Protein AF-A0A356BB14-F1 (afdb_monomer_lite)

Radius of gyration: 21.03 Å; chains: 1; bounding box: 66×38×67 Å

Secondary structure (DSSP, 8-state):
--------HHHHHHHHHHHHHSTTHHHHHHHHHHHHHHHSS---HHHHHHHHHHHHHHHHHHHHHHHHHHHHHHHHHHHHHHHHTTGGGS-HHHHHHHHHHHHHHHHHHHHHHHHHHHHHH-HHHHHHHHHHHHHHHHHHHHHHHHHHHTT-SEEEEPPPTT-S-S-EEEEET-S-HHHHHHHHHHHHHHHHHHHTTT-HHHHHHHHHHHHHHHHHHT-HHHHHHHHHHHHHHHHHTS-HHHHHTT-

Sequence (247 aa):
MTVQAISSGLQRGSDKALRWLIPPFLLIDCANGALLQLSGSSFALSAVYKLTLLLLMVLSLLHDQAKKTALFAMSLLLLLAGPALNWPELAPRWAIADMQLALKLISPLLAFYYLHSLFQRAPAEARQLCLLTLWLSATVLLANTVAGLAGFGFNAYQPLEGVAQSFLGIKGYFYSTNELSAVLLVLTCALLALSWPAHKMRYLLLSCCSLLIALLLLTKTGLFGVLLLVVLIPLLMQNGSFWYQYR

Structure (mmCIF, N/CA/C/O backbone):
data_AF-A0A356BB14-F1
#
_entry.id   AF-A0A356BB14-F1
#
loop_
_atom_site.group_PDB
_atom_site.id
_atom_site.type_symbol
_atom_site.label_atom_id
_atom_site.label_alt_id
_atom_site.label_comp_id
_atom_site.label_asym_id
_atom_site.label_entity_id
_atom_site.label_seq_id
_atom_site.pdbx_PDB_ins_code
_atom_site.Cartn_x
_atom_site.Cartn_y
_atom_site.Cartn_z
_atom_site.occupancy
_atom_site.B_iso_or_equiv
_atom_site.auth_seq_id
_atom_site.auth_comp_id
_atom_site.auth_asym_id
_atom_site.auth_atom_id
_atom_site.pdbx_PDB_model_num
ATOM 1 N N . MET A 1 1 ? -9.682 -3.517 34.368 1.00 33.50 1 MET A N 1
ATOM 2 C CA . MET A 1 1 ? -8.996 -2.291 34.826 1.00 33.50 1 MET A CA 1
ATOM 3 C C . MET A 1 1 ? -7.824 -2.024 33.898 1.00 33.50 1 MET A C 1
ATOM 5 O O . MET A 1 1 ? -6.778 -2.641 34.037 1.00 33.50 1 MET A O 1
ATOM 9 N N . THR A 1 2 ? -8.026 -1.197 32.876 1.00 35.97 2 THR A N 1
ATOM 10 C CA . THR A 1 2 ? -6.960 -0.769 31.965 1.00 35.97 2 THR A CA 1
ATOM 11 C C . THR A 1 2 ? -6.174 0.340 32.642 1.00 35.97 2 THR A C 1
ATOM 13 O O . THR A 1 2 ? -6.660 1.462 32.755 1.00 35.97 2 THR A O 1
ATOM 16 N N . VAL A 1 3 ? -4.973 0.013 33.116 1.00 39.06 3 VAL A N 1
ATOM 17 C CA . VAL A 1 3 ? -3.958 1.012 33.451 1.00 39.06 3 VAL A CA 1
ATOM 18 C C . VAL A 1 3 ? -3.751 1.845 32.185 1.00 39.06 3 VAL A C 1
ATOM 20 O O . VAL A 1 3 ? -3.249 1.330 31.187 1.00 39.06 3 VAL A O 1
ATOM 23 N N . GLN A 1 4 ? -4.209 3.099 32.183 1.00 43.66 4 GLN A N 1
ATOM 24 C CA . GLN A 1 4 ? -3.813 4.066 31.163 1.00 43.66 4 GLN A CA 1
ATOM 25 C C . GLN A 1 4 ? -2.315 4.298 31.357 1.00 43.66 4 GLN A C 1
ATOM 27 O O . GLN A 1 4 ? -1.903 5.110 32.182 1.00 43.66 4 GLN A O 1
ATOM 32 N N . ALA A 1 5 ? -1.498 3.521 30.646 1.00 55.03 5 ALA A N 1
ATOM 33 C CA . ALA A 1 5 ? -0.077 3.787 30.548 1.00 55.03 5 ALA A CA 1
ATOM 34 C C . ALA A 1 5 ? 0.074 5.213 30.009 1.00 55.03 5 ALA A C 1
ATOM 36 O O . ALA A 1 5 ? -0.486 5.562 28.965 1.00 55.03 5 ALA A O 1
ATOM 37 N N . ILE A 1 6 ? 0.762 6.062 30.769 1.00 57.34 6 ILE A N 1
ATOM 38 C CA . ILE A 1 6 ? 1.083 7.421 30.349 1.00 57.34 6 ILE A CA 1
ATOM 39 C C . ILE A 1 6 ? 1.992 7.278 29.131 1.00 57.34 6 ILE A C 1
ATOM 41 O O . ILE A 1 6 ? 3.181 7.013 29.265 1.00 57.34 6 ILE A O 1
ATOM 45 N N . SER A 1 7 ? 1.419 7.419 27.938 1.00 63.53 7 SER A N 1
ATOM 46 C CA . SER A 1 7 ? 2.164 7.353 26.682 1.00 63.53 7 SER A CA 1
ATOM 47 C C . SER A 1 7 ? 3.319 8.356 26.724 1.00 63.53 7 SER A C 1
ATOM 49 O O . SER A 1 7 ? 3.075 9.560 26.891 1.00 63.53 7 SER A O 1
ATOM 51 N N . SER A 1 8 ? 4.552 7.882 26.562 1.00 79.44 8 SER A N 1
ATOM 52 C CA . SER A 1 8 ? 5.728 8.753 26.528 1.00 79.44 8 SER A CA 1
ATOM 53 C C . 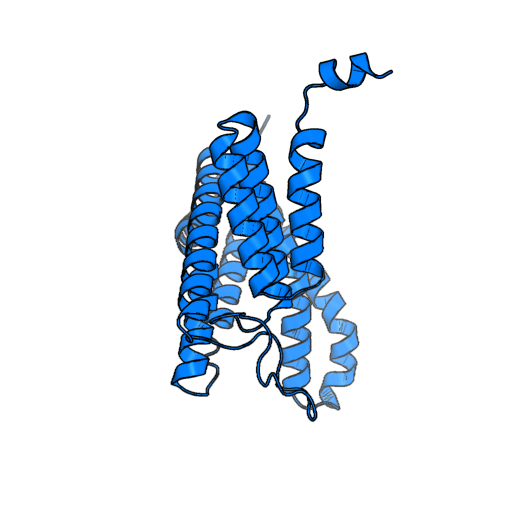SER A 1 8 ? 5.629 9.804 25.414 1.00 79.44 8 SER A C 1
ATOM 55 O O . SER A 1 8 ? 4.992 9.594 24.376 1.00 79.44 8 SER A O 1
ATOM 57 N N . GLY A 1 9 ? 6.298 10.948 25.599 1.00 85.56 9 GLY A N 1
ATOM 58 C CA . GLY A 1 9 ? 6.373 11.989 24.566 1.00 85.56 9 GLY A CA 1
ATOM 59 C C . GLY A 1 9 ? 6.916 11.461 23.230 1.00 85.56 9 GLY A C 1
ATOM 60 O O . GLY A 1 9 ? 6.430 11.852 22.170 1.00 85.56 9 GLY A O 1
ATOM 61 N N . LEU A 1 10 ? 7.847 10.500 23.284 1.00 87.44 10 LEU A N 1
ATOM 62 C CA . LEU A 1 10 ? 8.421 9.833 22.114 1.00 87.44 10 LEU A CA 1
ATOM 63 C C . LEU A 1 10 ? 7.381 9.015 21.333 1.00 87.44 10 LEU A C 1
ATOM 65 O O . LEU A 1 10 ? 7.337 9.088 20.104 1.00 87.44 10 LEU A O 1
ATOM 69 N N . GLN A 1 11 ? 6.516 8.277 22.033 1.00 90.31 11 GLN A N 1
ATOM 70 C CA . GLN A 1 11 ? 5.448 7.494 21.412 1.00 90.31 11 GLN A CA 1
ATOM 71 C C . GLN A 1 11 ? 4.430 8.402 20.715 1.00 90.31 11 GLN A C 1
ATOM 73 O O . GLN A 1 11 ? 4.138 8.206 19.537 1.00 90.31 11 GLN A O 1
ATOM 78 N N . ARG A 1 12 ? 3.960 9.456 21.398 1.00 89.88 12 ARG A N 1
ATOM 79 C CA . ARG A 1 12 ? 3.030 10.436 20.807 1.00 89.88 12 ARG A CA 1
ATOM 80 C C . ARG A 1 12 ? 3.630 11.141 19.592 1.00 89.88 12 ARG A C 1
ATOM 82 O O . ARG A 1 12 ? 2.935 11.345 18.598 1.00 89.88 12 ARG A O 1
ATOM 89 N N . GLY A 1 13 ? 4.909 11.514 19.671 1.00 92.81 13 GLY A N 1
ATOM 90 C CA . GLY A 1 13 ? 5.641 12.117 18.558 1.00 92.81 13 GLY A CA 1
ATOM 91 C C . GLY A 1 13 ? 5.725 11.179 17.354 1.00 92.81 13 GLY A C 1
ATOM 92 O O . GLY A 1 13 ? 5.400 11.585 16.237 1.00 92.81 13 GLY A O 1
ATOM 93 N N . SER A 1 14 ? 6.067 9.912 17.598 1.00 94.25 14 SER A N 1
ATOM 94 C CA . SER A 1 14 ? 6.151 8.875 16.563 1.00 94.25 14 SER A CA 1
ATOM 95 C C . SER A 1 14 ? 4.789 8.605 15.918 1.00 94.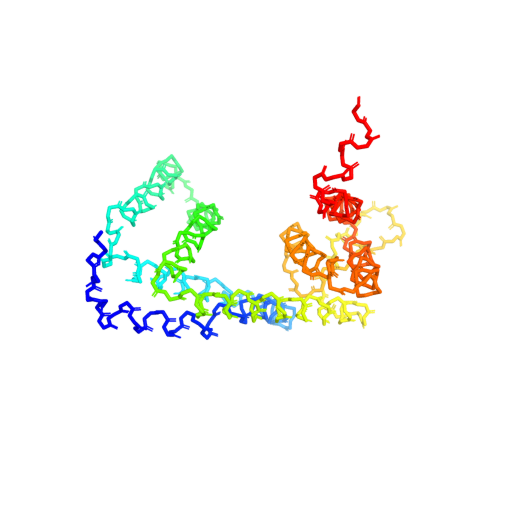25 14 SER A C 1
ATOM 97 O O . SER A 1 14 ? 4.687 8.605 14.695 1.00 94.25 14 SER A O 1
ATOM 99 N N . ASP A 1 15 ? 3.722 8.477 16.711 1.00 94.44 15 ASP A N 1
ATOM 100 C CA . ASP A 1 15 ? 2.354 8.275 16.213 1.00 94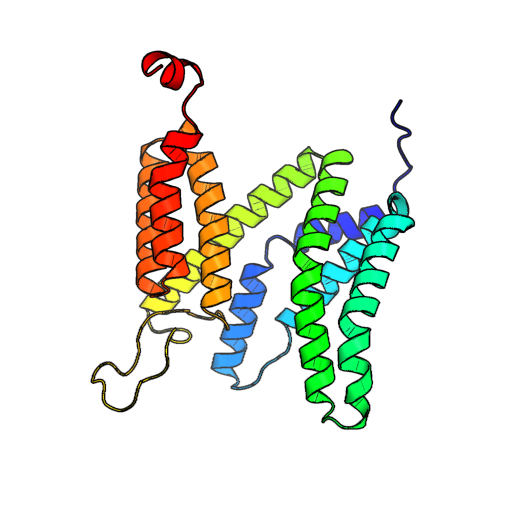.44 15 ASP A CA 1
ATOM 101 C C . ASP A 1 15 ? 1.857 9.474 15.396 1.00 94.44 15 ASP A C 1
ATOM 103 O O . ASP A 1 15 ? 1.214 9.319 14.357 1.00 94.44 15 ASP A O 1
ATOM 107 N N . LYS A 1 16 ? 2.187 10.700 15.818 1.00 94.69 16 LYS A N 1
ATOM 108 C CA . LYS A 1 16 ? 1.884 11.906 15.040 1.00 94.69 16 LYS A CA 1
ATOM 109 C C . LYS A 1 16 ? 2.607 11.896 13.693 1.00 94.69 16 LYS A C 1
ATOM 111 O O . LYS A 1 16 ? 1.963 12.179 12.690 1.00 94.69 16 LYS A O 1
ATOM 116 N N . ALA A 1 17 ? 3.894 11.554 13.653 1.00 96.69 17 ALA A N 1
ATOM 117 C CA . ALA A 1 17 ? 4.647 11.464 12.403 1.00 96.69 17 ALA A CA 1
ATOM 118 C C . ALA A 1 17 ? 4.100 10.359 11.480 1.00 96.69 17 ALA A C 1
ATOM 120 O O . ALA A 1 17 ? 3.842 10.605 10.303 1.00 96.69 17 ALA A O 1
ATOM 121 N N . LEU A 1 18 ? 3.841 9.164 12.021 1.00 97.06 18 LEU A N 1
ATOM 122 C CA . LEU A 1 18 ? 3.318 8.018 11.270 1.00 97.06 18 LEU A CA 1
ATOM 123 C C . LEU A 1 18 ? 1.960 8.302 10.625 1.00 97.06 18 LEU A C 1
ATOM 125 O O . LEU A 1 18 ? 1.728 7.871 9.498 1.00 97.06 18 LEU A O 1
ATOM 129 N N . ARG A 1 19 ? 1.089 9.083 11.274 1.00 95.94 19 ARG A N 1
ATOM 130 C CA . ARG A 1 19 ? -0.198 9.490 10.685 1.00 95.94 19 ARG A CA 1
ATOM 131 C C . ARG A 1 19 ? -0.058 10.292 9.391 1.00 95.94 19 ARG A C 1
ATOM 133 O O . ARG A 1 19 ? -0.925 10.185 8.532 1.00 95.94 19 ARG A O 1
ATOM 140 N N . TRP A 1 20 ? 1.016 11.066 9.247 1.00 95.94 20 TRP A N 1
ATOM 141 C CA . TRP A 1 20 ? 1.294 11.831 8.028 1.00 95.94 20 TRP A CA 1
ATOM 142 C C . TRP A 1 20 ? 2.086 11.032 6.993 1.00 95.94 20 TRP A C 1
ATOM 144 O O . TRP A 1 20 ? 1.920 11.257 5.798 1.00 95.94 20 TRP A O 1
ATOM 154 N N . LEU A 1 21 ? 2.928 10.097 7.439 1.00 97.19 21 LEU A N 1
ATOM 155 C CA . LEU A 1 21 ? 3.841 9.354 6.567 1.00 97.19 21 LEU A CA 1
ATOM 156 C C . LEU A 1 21 ? 3.253 8.036 6.030 1.00 97.19 21 LEU A C 1
ATOM 158 O O . LEU A 1 21 ? 3.566 7.614 4.926 1.00 97.19 21 LEU A O 1
ATOM 162 N N . ILE A 1 22 ? 2.373 7.352 6.758 1.00 97.31 22 ILE A N 1
ATOM 163 C CA . ILE A 1 22 ? 1.790 6.098 6.249 1.00 97.31 22 ILE A CA 1
ATOM 164 C C . ILE A 1 22 ? 0.901 6.328 5.010 1.00 97.31 22 ILE A C 1
ATOM 166 O O . ILE A 1 22 ? 1.069 5.592 4.037 1.00 97.31 22 ILE A O 1
ATOM 170 N N . PRO A 1 23 ? -0.012 7.322 4.968 1.00 97.38 23 PRO A N 1
ATOM 171 C CA . PRO A 1 23 ? -0.920 7.466 3.832 1.0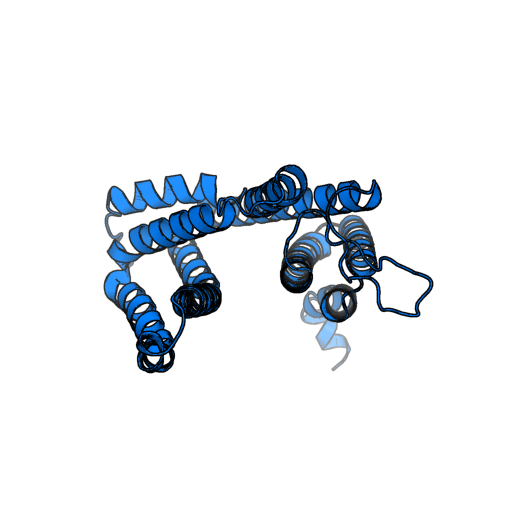0 97.38 23 PRO A CA 1
ATOM 172 C C . PRO A 1 23 ? -0.241 7.636 2.462 1.00 97.38 23 PRO A C 1
ATOM 174 O O . PRO A 1 23 ? -0.642 6.940 1.527 1.00 97.38 23 PRO A O 1
ATOM 177 N N . PRO A 1 24 ? 0.771 8.513 2.285 1.00 96.88 24 PRO A N 1
ATOM 178 C CA . PRO A 1 24 ? 1.413 8.705 0.985 1.00 96.88 24 PRO A CA 1
ATOM 179 C C . PRO A 1 24 ? 2.432 7.610 0.632 1.00 96.88 24 PRO A C 1
ATOM 181 O O . PRO A 1 24 ? 3.107 7.733 -0.385 1.00 96.88 24 PRO A O 1
ATOM 184 N N . PHE A 1 25 ? 2.547 6.531 1.410 1.00 94.62 25 PHE A N 1
ATOM 185 C CA . PHE A 1 25 ? 3.503 5.445 1.170 1.00 94.62 25 PHE A CA 1
ATOM 186 C C . PHE A 1 25 ? 3.532 4.957 -0.285 1.00 94.62 25 PHE A C 1
ATOM 188 O O . PHE A 1 25 ? 4.593 4.895 -0.905 1.00 94.62 25 PHE A O 1
ATOM 195 N N . LEU A 1 26 ? 2.358 4.666 -0.854 1.00 95.06 26 LEU A N 1
ATOM 196 C CA . LEU A 1 26 ? 2.261 4.154 -2.219 1.00 95.06 26 LEU A CA 1
ATOM 197 C C . LEU A 1 26 ? 2.652 5.216 -3.265 1.00 95.06 26 LEU A C 1
ATOM 199 O O . LEU A 1 26 ? 3.208 4.885 -4.311 1.00 95.06 26 LEU A O 1
ATOM 203 N N . LEU A 1 27 ? 2.401 6.496 -2.969 1.00 95.94 27 LEU A N 1
ATOM 204 C CA . LEU A 1 27 ? 2.816 7.617 -3.813 1.00 95.94 27 LEU A CA 1
ATOM 205 C C . LEU A 1 27 ? 4.343 7.744 -3.850 1.00 95.94 27 LEU A C 1
ATOM 207 O O . LEU A 1 27 ? 4.895 7.992 -4.916 1.00 95.94 27 LEU A O 1
ATOM 211 N N . ILE A 1 28 ? 5.028 7.538 -2.722 1.00 95.19 28 ILE A N 1
ATOM 212 C CA . ILE A 1 28 ? 6.498 7.562 -2.666 1.00 95.19 28 ILE A CA 1
ATOM 213 C C . ILE A 1 28 ? 7.099 6.409 -3.477 1.00 95.19 28 ILE A C 1
ATOM 215 O O . ILE A 1 28 ? 8.077 6.618 -4.195 1.00 95.19 28 ILE A O 1
ATOM 219 N N . ASP A 1 29 ? 6.498 5.218 -3.429 1.00 92.75 29 ASP A N 1
ATOM 220 C CA . ASP A 1 29 ? 6.918 4.088 -4.269 1.00 92.75 29 ASP A CA 1
ATOM 221 C C . ASP A 1 29 ? 6.752 4.400 -5.765 1.00 92.75 29 ASP A C 1
ATOM 223 O O . ASP A 1 29 ? 7.669 4.156 -6.552 1.00 92.75 29 ASP A O 1
ATOM 227 N N . CYS A 1 30 ? 5.628 5.014 -6.145 1.00 93.62 30 CYS A N 1
ATOM 228 C CA . CYS A 1 30 ? 5.381 5.487 -7.506 1.00 93.62 30 CYS A CA 1
ATOM 229 C C . CYS A 1 30 ? 6.391 6.573 -7.930 1.00 93.62 30 CYS A C 1
ATOM 231 O O . CYS A 1 30 ? 6.976 6.492 -9.007 1.00 93.62 30 CYS A O 1
ATOM 233 N N . ALA A 1 31 ? 6.647 7.568 -7.077 1.00 93.50 31 ALA A N 1
ATOM 234 C CA . ALA A 1 31 ? 7.593 8.648 -7.351 1.00 93.50 31 ALA A CA 1
ATOM 235 C C . ALA A 1 31 ? 9.030 8.129 -7.505 1.00 93.50 31 ALA A C 1
ATOM 237 O O . ALA A 1 31 ? 9.743 8.544 -8.415 1.00 93.50 31 ALA A O 1
ATOM 238 N N . ASN A 1 32 ? 9.448 7.176 -6.667 1.00 93.06 32 ASN A N 1
ATOM 239 C CA . ASN A 1 32 ? 10.756 6.534 -6.784 1.00 93.06 32 ASN A CA 1
ATOM 240 C C . ASN A 1 32 ? 10.925 5.833 -8.142 1.00 93.06 32 ASN A C 1
ATOM 242 O O . ASN A 1 32 ? 11.996 5.904 -8.740 1.00 93.06 32 ASN A O 1
ATOM 246 N N . GLY A 1 33 ? 9.880 5.176 -8.646 1.00 92.06 33 GLY A N 1
ATOM 247 C CA . GLY A 1 33 ? 9.927 4.555 -9.966 1.00 92.06 33 GLY A CA 1
ATOM 248 C C . GLY A 1 33 ? 9.869 5.545 -11.130 1.00 92.06 33 GLY A C 1
ATOM 249 O O . GLY A 1 33 ? 10.548 5.335 -12.132 1.00 92.06 33 GLY A O 1
ATOM 250 N N . ALA A 1 34 ? 9.147 6.658 -10.986 1.00 92.00 34 ALA A N 1
ATOM 251 C CA . ALA A 1 34 ? 9.196 7.757 -11.950 1.00 92.00 34 ALA A CA 1
ATOM 252 C C . ALA A 1 34 ? 10.601 8.366 -12.037 1.00 92.00 34 ALA A C 1
ATOM 254 O O . ALA A 1 34 ? 11.125 8.557 -13.132 1.00 92.00 34 ALA A O 1
ATOM 255 N N . LEU A 1 35 ? 11.250 8.591 -10.891 1.00 91.88 35 LEU A N 1
ATOM 256 C CA . LEU A 1 35 ? 12.635 9.051 -10.847 1.00 91.88 35 LEU A CA 1
ATOM 257 C C . LEU A 1 35 ? 13.586 8.048 -11.505 1.00 91.88 35 LEU A C 1
ATOM 259 O O . LEU A 1 35 ? 14.414 8.467 -12.303 1.00 91.88 35 LEU A O 1
ATOM 263 N N . LEU A 1 36 ? 13.425 6.746 -11.243 1.00 90.50 36 LEU A N 1
ATOM 264 C CA . LEU A 1 36 ? 14.219 5.699 -11.895 1.00 90.50 36 LEU A CA 1
ATOM 265 C C . LEU A 1 36 ? 14.077 5.738 -13.425 1.00 90.50 36 LEU A C 1
ATOM 267 O O . LEU A 1 36 ? 15.066 5.560 -14.131 1.00 90.50 36 LEU A O 1
ATOM 271 N N . GLN A 1 37 ? 12.868 5.971 -13.940 1.00 88.12 37 GLN A N 1
ATOM 272 C CA . GLN A 1 37 ? 12.637 6.083 -15.381 1.00 88.12 37 GLN A CA 1
ATOM 273 C C . GLN A 1 37 ? 13.297 7.331 -15.981 1.00 88.12 37 GLN A C 1
ATOM 275 O O . GLN A 1 37 ? 13.815 7.263 -17.092 1.00 88.12 37 GLN A O 1
ATOM 280 N N . LEU A 1 38 ? 13.277 8.456 -15.261 1.00 88.50 38 LEU A N 1
ATOM 281 C CA . LEU A 1 38 ? 13.815 9.732 -15.739 1.00 88.50 38 LEU A CA 1
ATOM 282 C C . LEU A 1 38 ? 15.345 9.817 -15.639 1.00 88.50 38 LEU A C 1
ATOM 284 O O . LEU A 1 38 ? 15.981 10.355 -16.539 1.00 88.50 38 LEU A O 1
ATOM 288 N N . SER A 1 39 ? 15.941 9.321 -14.552 1.00 86.31 39 SER A N 1
ATOM 289 C CA . SER A 1 39 ? 17.385 9.434 -14.296 1.00 86.31 39 SER A CA 1
ATOM 290 C C . SER A 1 39 ? 18.194 8.212 -14.729 1.00 86.31 39 SER A C 1
ATOM 292 O O . SER A 1 39 ? 19.420 8.289 -14.786 1.00 86.31 39 SER A O 1
ATOM 294 N N . GLY A 1 40 ? 17.542 7.064 -14.940 1.00 81.44 40 GLY A N 1
ATOM 295 C CA . GLY A 1 40 ? 18.204 5.772 -15.134 1.00 81.44 40 GLY A CA 1
ATOM 296 C C . GLY A 1 40 ? 18.872 5.199 -13.874 1.00 81.44 40 GLY A C 1
ATOM 297 O O . GLY A 1 40 ? 19.463 4.122 -13.940 1.00 81.44 40 GLY A O 1
ATOM 298 N N . SER A 1 41 ? 18.784 5.875 -12.721 1.00 76.75 41 SER A N 1
ATOM 299 C CA . SER A 1 41 ? 19.432 5.482 -11.464 1.00 76.75 41 SER A CA 1
ATOM 300 C C . SER A 1 41 ? 18.434 5.327 -10.311 1.00 76.75 41 SER A C 1
ATOM 302 O O . SER A 1 41 ? 17.468 6.076 -10.172 1.00 76.75 41 SER A O 1
ATOM 304 N N . SER A 1 42 ? 18.656 4.322 -9.458 1.00 74.56 42 SER A N 1
ATOM 305 C CA . SER A 1 42 ? 17.817 4.083 -8.277 1.00 74.56 42 SER A CA 1
ATOM 306 C C . SER A 1 42 ? 18.221 5.025 -7.142 1.00 74.56 42 SER A C 1
ATOM 308 O O . SER A 1 42 ? 19.298 4.878 -6.570 1.00 74.56 42 SER A O 1
ATOM 310 N N . PHE A 1 43 ? 17.349 5.969 -6.780 1.00 71.81 43 PHE A N 1
ATOM 311 C CA . PHE A 1 43 ? 17.617 6.962 -5.728 1.00 71.81 43 PHE A CA 1
ATOM 312 C C . PHE A 1 43 ? 17.445 6.445 -4.294 1.00 71.81 43 PHE A C 1
ATOM 314 O O . PHE A 1 43 ? 17.544 7.224 -3.350 1.00 71.81 43 PHE A O 1
ATOM 321 N N . ALA A 1 44 ? 17.137 5.158 -4.107 1.00 83.88 44 ALA A N 1
ATOM 322 C CA . ALA A 1 44 ? 16.829 4.560 -2.805 1.00 83.88 44 ALA A CA 1
ATOM 323 C C . ALA A 1 44 ? 15.760 5.318 -1.973 1.00 83.88 44 ALA A C 1
ATOM 325 O O . ALA A 1 44 ? 15.591 5.025 -0.790 1.00 83.88 44 ALA A O 1
ATOM 326 N N . LEU A 1 45 ? 14.992 6.240 -2.576 1.00 88.50 45 LEU A N 1
ATOM 327 C CA . LEU A 1 45 ? 14.022 7.105 -1.894 1.00 88.50 45 LEU A CA 1
ATOM 328 C C . LEU A 1 45 ? 12.967 6.271 -1.162 1.00 88.50 45 LEU A C 1
ATOM 330 O O . LEU A 1 45 ? 12.725 6.466 0.027 1.00 88.50 45 LEU A O 1
ATOM 334 N N . SER A 1 46 ? 12.398 5.287 -1.862 1.00 89.81 46 SER A N 1
ATOM 335 C CA . SER A 1 46 ? 11.441 4.331 -1.290 1.00 89.81 46 SER A CA 1
ATOM 336 C C . SER A 1 46 ? 12.043 3.534 -0.123 1.00 89.81 46 SER A C 1
ATOM 338 O O . SER A 1 46 ? 11.375 3.313 0.888 1.00 89.81 46 SER A O 1
ATOM 340 N N . ALA A 1 47 ? 13.318 3.141 -0.218 1.00 89.88 47 ALA A N 1
ATOM 341 C CA . ALA A 1 47 ? 13.988 2.361 0.820 1.00 89.88 47 ALA A CA 1
ATOM 342 C C . ALA A 1 47 ? 14.222 3.186 2.094 1.00 89.88 47 ALA A C 1
ATOM 344 O O . ALA A 1 47 ? 13.895 2.720 3.186 1.00 89.88 47 ALA A O 1
ATOM 345 N N . VAL A 1 48 ? 14.713 4.424 1.957 1.00 92.69 48 VAL A N 1
ATOM 346 C CA . VAL A 1 48 ? 14.878 5.353 3.087 1.00 92.69 48 VAL A CA 1
ATOM 347 C C . VAL A 1 48 ? 13.525 5.626 3.739 1.00 92.69 48 VAL A C 1
ATOM 349 O O . VAL A 1 48 ? 13.400 5.518 4.955 1.00 92.69 48 VAL A O 1
ATOM 352 N N . TYR A 1 49 ? 12.488 5.873 2.936 1.00 94.88 49 TYR A N 1
ATOM 353 C CA . TYR A 1 49 ? 11.135 6.118 3.431 1.00 94.88 49 TYR A CA 1
ATOM 354 C C . TYR A 1 49 ? 10.578 4.945 4.248 1.00 94.88 49 TYR A C 1
ATOM 356 O O . TYR A 1 49 ? 10.091 5.124 5.366 1.00 94.88 49 TYR A O 1
ATOM 364 N N . LYS A 1 50 ? 10.701 3.723 3.715 1.00 93.94 50 LYS A N 1
ATOM 365 C CA . LYS A 1 50 ? 10.318 2.477 4.395 1.00 93.94 50 LYS A CA 1
ATOM 366 C C . LYS A 1 50 ? 11.072 2.311 5.708 1.00 93.94 50 LYS A C 1
ATOM 368 O O . LYS A 1 50 ? 10.453 2.006 6.724 1.00 93.94 50 LYS A O 1
ATOM 373 N N . LEU A 1 51 ? 12.380 2.556 5.711 1.00 93.88 51 LEU A N 1
ATOM 374 C CA . LEU A 1 51 ? 13.193 2.450 6.918 1.00 93.88 51 LEU A CA 1
ATOM 375 C C . LEU A 1 51 ? 12.761 3.467 7.984 1.00 93.88 51 LEU A C 1
ATOM 377 O O . LEU A 1 51 ? 12.631 3.100 9.150 1.00 93.88 51 LEU A O 1
ATOM 381 N N . THR A 1 52 ? 12.470 4.713 7.595 1.00 95.88 52 THR A N 1
ATOM 382 C CA . THR A 1 52 ? 11.944 5.739 8.506 1.00 95.88 52 THR A CA 1
ATOM 383 C C . THR A 1 52 ? 10.609 5.316 9.116 1.00 95.88 52 THR A C 1
ATOM 385 O O . THR A 1 52 ? 10.435 5.428 10.329 1.00 95.88 52 THR A O 1
ATOM 388 N N . LEU A 1 53 ? 9.681 4.782 8.315 1.00 97.00 53 LEU A N 1
ATOM 389 C CA . LEU A 1 53 ? 8.407 4.265 8.821 1.00 97.00 53 LEU A CA 1
ATOM 390 C C . LEU A 1 53 ? 8.611 3.132 9.831 1.00 97.00 53 LEU A C 1
ATOM 392 O O . LEU A 1 53 ? 8.036 3.171 10.917 1.00 97.00 53 LEU A O 1
ATOM 396 N N . LEU A 1 54 ? 9.452 2.148 9.503 1.00 96.00 54 LEU A N 1
ATOM 397 C CA . LEU A 1 54 ? 9.734 1.018 10.390 1.00 96.00 54 LEU A CA 1
ATOM 398 C C . LEU A 1 54 ? 10.386 1.475 11.698 1.00 96.00 54 LEU A C 1
ATOM 400 O O . LEU A 1 54 ? 9.982 1.018 12.767 1.00 96.00 54 LEU A O 1
ATOM 404 N N . LEU A 1 55 ? 11.334 2.412 11.634 1.00 95.12 55 LEU A N 1
ATOM 405 C CA . LEU A 1 55 ? 11.973 2.979 12.819 1.00 95.12 55 LEU A CA 1
ATOM 406 C C . LEU A 1 55 ? 10.947 3.669 13.725 1.00 95.12 55 LEU A C 1
ATOM 408 O O . LEU A 1 55 ? 10.910 3.397 14.921 1.00 95.12 55 LEU A O 1
ATOM 412 N N . LEU A 1 56 ? 10.076 4.513 13.168 1.00 95.94 56 LEU A N 1
ATOM 413 C CA . LEU A 1 56 ? 9.029 5.186 13.940 1.00 95.94 56 LEU A CA 1
ATOM 414 C C . LEU A 1 56 ? 8.031 4.191 14.555 1.00 95.94 56 LEU A C 1
ATOM 416 O O . LEU A 1 56 ? 7.606 4.382 15.695 1.00 95.94 56 LEU A O 1
ATOM 420 N N . MET A 1 57 ? 7.679 3.112 13.846 1.00 95.75 57 MET A N 1
ATOM 421 C CA . MET A 1 57 ? 6.829 2.044 14.392 1.00 95.75 57 MET A CA 1
ATOM 422 C C . MET A 1 57 ? 7.507 1.342 15.573 1.00 95.75 57 MET A C 1
ATOM 424 O O . MET A 1 57 ? 6.870 1.133 16.605 1.00 95.75 57 MET A O 1
ATOM 428 N N . VAL A 1 58 ? 8.803 1.027 15.458 1.00 94.38 58 VAL A N 1
ATOM 429 C CA . VAL A 1 58 ? 9.605 0.473 16.559 1.00 94.38 58 VAL A CA 1
ATOM 430 C C . VAL A 1 58 ? 9.625 1.436 17.747 1.00 94.38 58 VAL A C 1
ATOM 432 O O . VAL A 1 58 ? 9.321 1.013 18.859 1.00 94.38 58 VAL A O 1
ATOM 435 N N . LEU A 1 59 ? 9.907 2.725 17.530 1.00 93.00 59 LEU A N 1
ATOM 436 C CA . LEU A 1 59 ? 9.936 3.737 18.594 1.00 93.00 59 LEU A CA 1
ATOM 437 C C . LEU A 1 59 ? 8.581 3.878 19.305 1.00 93.00 59 LEU A C 1
ATOM 439 O O . LEU A 1 59 ? 8.546 3.961 20.532 1.00 93.00 59 LEU A O 1
ATOM 443 N N . SER A 1 60 ? 7.470 3.838 18.564 1.00 92.69 60 SER A N 1
ATOM 444 C CA . SER A 1 60 ? 6.122 3.859 19.150 1.00 92.69 60 SER A CA 1
ATOM 445 C C . SER A 1 60 ? 5.826 2.607 19.991 1.00 92.69 60 SER A C 1
ATOM 447 O O . SER A 1 60 ? 5.185 2.687 21.042 1.00 92.69 60 SER A O 1
ATOM 449 N N . LEU A 1 61 ? 6.318 1.439 19.568 1.00 92.19 61 LEU A N 1
ATOM 450 C CA . LEU A 1 61 ? 6.071 0.160 20.239 1.00 92.19 61 LEU A CA 1
ATOM 451 C C . LEU A 1 61 ? 7.014 -0.126 21.415 1.00 92.19 61 LEU A C 1
ATOM 453 O O . LEU A 1 61 ? 6.622 -0.849 22.332 1.00 92.19 61 LEU A O 1
ATOM 457 N N . LEU A 1 62 ? 8.240 0.408 21.408 1.00 89.75 62 LEU A N 1
ATOM 458 C CA . LEU A 1 62 ? 9.256 0.156 22.439 1.00 89.75 62 LEU A CA 1
ATOM 459 C C . LEU A 1 62 ? 8.764 0.490 23.848 1.00 89.75 62 LEU A C 1
ATOM 461 O O . LEU A 1 62 ? 9.096 -0.232 24.783 1.00 89.75 62 LEU A O 1
ATOM 465 N N . HIS A 1 63 ? 7.973 1.553 23.996 1.00 79.31 63 HIS A N 1
ATOM 466 C CA . HIS A 1 63 ? 7.554 2.032 25.309 1.00 79.31 63 HIS A CA 1
ATOM 467 C C . HIS A 1 63 ? 6.555 1.091 25.996 1.00 79.31 63 HIS A C 1
ATOM 469 O O . HIS A 1 63 ? 6.786 0.658 27.120 1.00 79.31 63 HIS A O 1
ATOM 475 N N . ASP A 1 64 ? 5.479 0.721 25.300 1.00 77.56 64 ASP A N 1
ATOM 476 C CA . ASP A 1 64 ? 4.426 -0.113 25.890 1.00 77.56 64 ASP A CA 1
ATOM 477 C C . ASP A 1 64 ? 4.743 -1.609 25.795 1.00 77.56 64 ASP A C 1
ATOM 479 O O . ASP A 1 64 ? 4.248 -2.416 26.584 1.00 77.56 64 ASP A O 1
ATOM 483 N N . GLN A 1 65 ? 5.485 -2.019 24.761 1.00 84.69 65 GLN A N 1
ATOM 484 C CA . GLN A 1 65 ? 5.526 -3.412 24.307 1.00 84.69 65 GLN A CA 1
ATOM 485 C C . GLN A 1 65 ? 6.950 -3.899 24.022 1.00 84.69 65 GLN A C 1
ATOM 487 O O . GLN A 1 65 ? 7.157 -4.731 23.137 1.00 84.69 65 GLN A O 1
ATOM 492 N N . ALA A 1 66 ? 7.923 -3.442 24.820 1.00 85.88 66 ALA A N 1
ATOM 493 C CA . ALA A 1 66 ? 9.349 -3.754 24.683 1.00 85.88 66 ALA A CA 1
ATOM 494 C C . ALA A 1 66 ? 9.643 -5.241 24.415 1.00 85.88 66 ALA A C 1
ATOM 496 O O . ALA A 1 66 ? 10.434 -5.553 23.531 1.00 85.88 66 ALA A O 1
ATOM 497 N N . LYS A 1 67 ? 8.961 -6.170 25.106 1.00 88.75 67 LYS A N 1
ATOM 498 C CA . LYS A 1 67 ? 9.133 -7.622 24.896 1.00 88.75 67 LYS A CA 1
ATOM 499 C C . LYS A 1 67 ? 8.792 -8.063 23.467 1.00 88.75 67 LYS A C 1
ATOM 501 O O . LYS A 1 67 ? 9.505 -8.874 22.888 1.00 88.75 67 LYS A O 1
ATOM 506 N N . LYS A 1 68 ? 7.713 -7.531 22.889 1.00 87.88 68 LYS A N 1
ATOM 507 C CA . LYS A 1 68 ? 7.293 -7.861 21.518 1.00 87.88 68 LYS A CA 1
ATOM 508 C C . LYS A 1 68 ? 8.170 -7.164 20.488 1.00 87.88 68 LYS A C 1
ATOM 510 O O . LYS A 1 68 ? 8.507 -7.760 19.473 1.00 87.88 68 LYS A O 1
ATOM 515 N N . THR A 1 69 ? 8.610 -5.943 20.772 1.00 89.12 69 THR A N 1
ATOM 516 C CA . THR A 1 69 ? 9.600 -5.264 19.932 1.00 89.12 69 THR A CA 1
ATOM 517 C C . THR A 1 69 ? 10.933 -6.019 19.910 1.00 89.12 69 THR A C 1
ATOM 519 O O . THR A 1 69 ? 11.506 -6.219 18.842 1.00 89.12 69 THR A O 1
ATOM 522 N N . ALA A 1 70 ? 11.382 -6.528 21.061 1.00 90.31 70 ALA A N 1
ATOM 523 C CA . ALA A 1 70 ? 12.555 -7.392 21.158 1.00 90.31 70 ALA A CA 1
ATOM 524 C C . ALA A 1 70 ? 12.369 -8.705 20.381 1.00 90.31 70 ALA A C 1
ATOM 526 O O . ALA A 1 70 ? 13.308 -9.156 19.734 1.00 90.31 70 ALA A O 1
ATOM 527 N N . LEU A 1 71 ? 11.159 -9.280 20.367 1.00 93.19 71 LEU A N 1
ATOM 528 C CA . LEU A 1 71 ? 10.845 -10.456 19.551 1.00 93.19 71 LEU A CA 1
ATOM 529 C C . LEU A 1 71 ? 11.031 -10.182 18.051 1.00 93.19 71 LEU A C 1
ATOM 531 O O . LEU A 1 71 ? 11.595 -11.023 17.355 1.00 93.19 71 LEU A O 1
ATOM 535 N N . PHE A 1 72 ? 10.604 -9.019 17.545 1.00 92.81 72 PHE A N 1
ATOM 536 C CA . PHE A 1 72 ? 10.842 -8.645 16.144 1.00 92.81 72 PHE A CA 1
ATOM 537 C C . PHE A 1 72 ? 12.334 -8.489 15.837 1.00 92.81 72 PHE A C 1
ATOM 539 O O . PHE A 1 72 ? 12.796 -8.998 14.817 1.00 92.81 72 PHE A O 1
ATOM 546 N N . ALA A 1 73 ? 13.099 -7.854 16.731 1.00 91.69 73 ALA A N 1
ATOM 547 C CA . ALA A 1 73 ? 14.550 -7.739 16.584 1.00 91.69 73 ALA A CA 1
ATOM 548 C C . ALA A 1 73 ? 15.235 -9.117 16.601 1.00 91.69 73 ALA A C 1
ATOM 550 O O . ALA A 1 73 ? 16.051 -9.413 15.735 1.00 91.69 73 ALA A O 1
ATOM 551 N N . MET A 1 74 ? 14.850 -9.994 17.531 1.00 94.12 74 MET A N 1
ATOM 552 C CA . MET A 1 74 ? 15.361 -11.362 17.611 1.00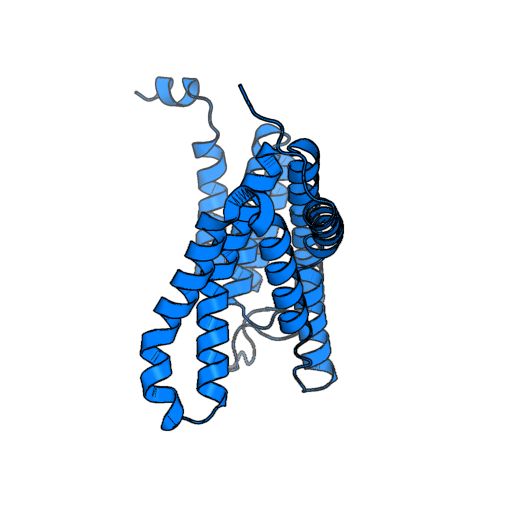 94.12 74 MET A CA 1
ATOM 553 C C . MET A 1 74 ? 15.000 -12.176 16.364 1.00 94.12 74 MET A C 1
ATOM 555 O O . MET A 1 74 ? 15.843 -12.892 15.838 1.00 94.12 74 MET A O 1
ATOM 559 N N . SER A 1 75 ? 13.776 -12.033 15.850 1.00 94.00 75 SER A N 1
ATOM 560 C CA . SER A 1 75 ? 13.342 -12.698 14.614 1.00 94.00 75 SER A CA 1
ATOM 561 C C . SER A 1 75 ? 14.163 -12.238 13.408 1.00 94.00 75 SER A C 1
ATOM 563 O O . SER A 1 75 ? 14.533 -13.061 12.576 1.00 94.00 75 SER A O 1
ATOM 565 N N . LEU A 1 76 ? 14.498 -10.944 13.331 1.00 93.75 76 LEU A N 1
ATOM 566 C CA . LEU A 1 76 ? 15.380 -10.405 12.294 1.00 93.75 76 LEU A CA 1
ATOM 567 C C . LEU A 1 76 ? 16.783 -11.013 12.388 1.00 93.75 76 LEU A C 1
ATOM 569 O O . LEU A 1 76 ? 17.319 -11.458 11.379 1.00 93.75 76 LEU A O 1
ATOM 573 N N . LEU A 1 77 ? 17.351 -11.079 13.595 1.00 94.06 77 LEU A N 1
ATOM 574 C CA . LEU A 1 77 ? 18.659 -11.696 13.821 1.00 94.06 77 LEU A CA 1
ATOM 575 C C . LEU A 1 77 ? 18.657 -13.183 13.446 1.00 94.06 77 LEU A C 1
ATOM 577 O O . LEU A 1 77 ? 19.587 -13.641 12.794 1.00 94.06 77 LEU A O 1
ATOM 581 N N . LEU A 1 78 ? 17.600 -13.922 13.796 1.00 95.12 78 LEU A N 1
ATOM 582 C CA . LEU A 1 78 ? 17.458 -15.338 13.444 1.00 95.12 78 LEU A CA 1
ATOM 583 C C . LEU A 1 78 ? 17.346 -15.556 11.930 1.00 95.12 78 LEU A C 1
ATOM 585 O O . LEU A 1 78 ? 17.979 -16.467 11.405 1.00 95.12 78 LEU A O 1
ATOM 589 N N . LEU A 1 79 ? 16.588 -14.713 11.219 1.00 94.56 79 LEU A N 1
ATOM 590 C CA . LEU A 1 79 ? 16.477 -14.778 9.756 1.00 94.56 79 LEU A CA 1
ATOM 591 C C . LEU A 1 79 ? 17.815 -14.503 9.058 1.00 94.56 79 LEU A C 1
ATOM 593 O O . LEU A 1 79 ? 18.097 -15.102 8.024 1.00 94.56 79 LEU A O 1
ATOM 597 N N . LEU A 1 80 ? 18.632 -13.610 9.620 1.00 95.31 80 LEU A N 1
ATOM 598 C CA . LEU A 1 80 ? 19.928 -13.237 9.055 1.00 95.31 80 LEU A CA 1
ATOM 599 C C . LEU A 1 80 ? 21.068 -14.156 9.494 1.00 95.31 80 LEU A C 1
ATOM 601 O O . LEU A 1 80 ? 22.088 -14.186 8.817 1.00 95.31 80 LEU A O 1
ATOM 605 N N . ALA A 1 81 ? 20.908 -14.927 10.573 1.00 94.38 81 ALA A N 1
ATOM 606 C CA . ALA A 1 81 ? 21.967 -15.775 11.115 1.00 94.38 81 ALA A CA 1
ATOM 607 C C . ALA A 1 81 ? 22.513 -16.773 10.083 1.00 94.38 81 ALA A C 1
ATOM 609 O O . ALA A 1 81 ? 23.723 -16.913 9.965 1.00 94.38 81 ALA A O 1
ATOM 610 N N . GLY A 1 82 ? 21.638 -17.429 9.314 1.00 92.88 82 GLY A N 1
ATOM 611 C CA . GLY A 1 82 ? 22.040 -18.377 8.270 1.00 92.88 82 GLY A CA 1
ATOM 612 C C . GLY A 1 82 ? 22.827 -17.715 7.131 1.00 92.88 82 GLY A C 1
ATOM 613 O O . GLY A 1 82 ? 23.983 -18.079 6.916 1.00 92.88 82 GLY A O 1
ATOM 614 N N . PRO A 1 83 ? 22.246 -16.727 6.419 1.00 92.88 83 PRO A N 1
ATOM 615 C CA . PRO A 1 83 ? 22.948 -16.004 5.357 1.00 92.88 83 PRO A CA 1
ATOM 616 C C . PRO A 1 83 ? 24.248 -15.336 5.825 1.00 92.88 83 PRO A C 1
ATOM 618 O O . PRO A 1 83 ? 25.237 -15.350 5.094 1.00 92.88 83 PRO A O 1
ATOM 621 N N . ALA A 1 84 ? 24.277 -14.826 7.062 1.00 93.25 84 ALA A N 1
ATOM 622 C CA . ALA A 1 84 ? 25.439 -14.147 7.628 1.00 93.25 84 ALA A CA 1
ATOM 623 C C . ALA A 1 84 ? 26.692 -15.024 7.724 1.00 93.25 84 ALA A C 1
ATOM 625 O O . ALA A 1 84 ? 27.797 -14.492 7.636 1.00 93.25 84 ALA A O 1
ATOM 626 N N . LEU A 1 85 ? 26.541 -16.349 7.837 1.00 93.88 85 LEU A N 1
ATOM 627 C CA . LEU A 1 85 ? 27.677 -17.278 7.823 1.00 93.88 85 LEU A CA 1
ATOM 628 C C . LEU A 1 85 ? 28.430 -17.258 6.485 1.00 93.88 85 LEU A C 1
ATOM 630 O O . LEU A 1 85 ? 29.634 -17.484 6.470 1.00 93.88 85 LEU A O 1
ATOM 634 N N . ASN A 1 86 ? 27.742 -16.939 5.384 1.00 93.25 86 ASN A N 1
ATOM 635 C CA . ASN A 1 86 ? 28.311 -16.936 4.033 1.00 93.25 86 ASN A CA 1
ATOM 636 C C . ASN A 1 86 ? 28.734 -15.536 3.556 1.00 93.25 86 ASN A C 1
ATOM 638 O O . ASN A 1 86 ? 29.374 -15.405 2.516 1.00 93.25 86 ASN A O 1
ATOM 642 N N . TRP A 1 87 ? 28.388 -14.465 4.280 1.00 93.69 87 TRP A N 1
ATOM 643 C CA . TRP A 1 87 ? 28.731 -13.095 3.878 1.00 93.69 87 TRP A CA 1
ATOM 644 C C . TRP A 1 87 ? 30.229 -12.824 3.693 1.00 93.69 87 TRP A C 1
ATOM 646 O O . TRP A 1 87 ? 30.543 -12.083 2.764 1.00 93.69 87 TRP A O 1
ATOM 656 N N . PRO A 1 88 ? 31.158 -13.391 4.492 1.00 93.25 88 PRO A N 1
ATOM 657 C CA . PRO A 1 88 ? 32.590 -13.168 4.281 1.00 93.25 88 PRO A CA 1
ATOM 658 C C . PRO A 1 88 ? 33.091 -13.641 2.909 1.00 93.25 88 PRO A C 1
ATOM 660 O O . PRO A 1 88 ? 34.061 -13.095 2.390 1.00 93.25 88 PRO A O 1
ATOM 663 N N . GLU A 1 89 ? 32.426 -14.635 2.318 1.00 92.94 89 GLU A N 1
ATOM 664 C CA . GLU A 1 89 ? 32.794 -15.233 1.029 1.00 92.94 89 GLU A CA 1
ATOM 665 C C . GLU A 1 89 ? 32.073 -14.575 -0.158 1.00 92.94 89 GLU A C 1
ATOM 667 O O . GLU A 1 89 ? 32.435 -14.781 -1.318 1.00 92.94 89 GLU A O 1
ATOM 672 N N . LEU A 1 90 ? 31.044 -13.768 0.111 1.00 91.31 90 LEU A N 1
ATOM 673 C CA . LEU A 1 90 ? 30.164 -13.189 -0.896 1.00 91.31 90 LEU A CA 1
ATOM 674 C C . LEU A 1 90 ? 30.409 -11.688 -1.077 1.00 91.31 90 LEU A C 1
ATOM 676 O O . LEU A 1 90 ? 30.810 -10.959 -0.175 1.00 91.31 90 LEU A O 1
ATOM 680 N N . ALA A 1 91 ? 30.088 -11.187 -2.272 1.00 92.44 91 ALA A N 1
ATOM 681 C CA . ALA A 1 91 ? 30.099 -9.750 -2.522 1.00 92.44 91 ALA A CA 1
ATOM 682 C C . ALA A 1 91 ? 29.096 -9.017 -1.592 1.00 92.44 91 ALA A C 1
ATOM 684 O O . ALA A 1 91 ? 27.959 -9.482 -1.465 1.00 92.44 91 ALA A O 1
ATOM 685 N N . PRO A 1 92 ? 29.425 -7.821 -1.052 1.00 89.69 92 PRO A N 1
ATOM 686 C CA . PRO A 1 92 ? 28.585 -7.093 -0.085 1.00 89.69 92 PRO A CA 1
ATOM 687 C C . PRO A 1 92 ? 27.136 -6.832 -0.525 1.00 89.69 92 PRO A C 1
ATOM 689 O O . PRO A 1 92 ? 26.237 -6.697 0.302 1.00 89.69 92 PRO A O 1
ATOM 692 N N . ARG A 1 93 ? 26.885 -6.793 -1.841 1.00 90.25 93 ARG A N 1
ATOM 693 C CA . ARG A 1 93 ? 25.538 -6.658 -2.416 1.00 90.25 93 ARG A CA 1
ATOM 694 C C . ARG A 1 93 ? 24.566 -7.751 -1.956 1.00 90.25 93 ARG A C 1
ATOM 696 O O . ARG A 1 93 ? 23.371 -7.486 -1.873 1.00 90.25 93 ARG A O 1
ATOM 703 N N . TRP A 1 94 ? 25.065 -8.948 -1.650 1.00 90.56 94 TRP A N 1
ATOM 704 C CA . TRP A 1 94 ? 24.239 -10.062 -1.189 1.00 90.56 94 TRP A CA 1
ATOM 705 C C . TRP A 1 94 ? 23.752 -9.853 0.244 1.00 90.56 94 TRP A C 1
ATOM 707 O O . TRP A 1 94 ? 22.567 -10.027 0.493 1.00 90.56 94 TRP A O 1
ATOM 717 N N . ALA A 1 95 ? 24.594 -9.322 1.137 1.00 91.06 95 ALA A N 1
ATOM 718 C CA . ALA A 1 95 ? 24.171 -8.961 2.491 1.00 91.06 95 ALA A CA 1
ATOM 719 C C . ALA A 1 95 ? 23.054 -7.899 2.489 1.00 91.06 95 ALA A C 1
ATOM 721 O O . ALA A 1 95 ? 22.101 -7.975 3.265 1.00 91.06 95 ALA A O 1
ATOM 722 N N . ILE A 1 96 ? 23.127 -6.928 1.570 1.00 90.38 96 ILE A N 1
ATOM 723 C CA . ILE A 1 96 ? 22.066 -5.927 1.384 1.00 90.38 96 ILE A CA 1
ATOM 724 C C . ILE A 1 96 ? 20.773 -6.592 0.890 1.00 90.38 96 ILE A C 1
ATOM 726 O O . ILE A 1 96 ? 19.695 -6.263 1.385 1.00 90.38 96 ILE A O 1
ATOM 730 N N . ALA A 1 97 ? 20.865 -7.526 -0.060 1.00 90.62 97 ALA A N 1
ATOM 731 C CA . ALA A 1 97 ? 19.710 -8.255 -0.579 1.00 90.62 97 ALA A CA 1
ATOM 732 C C . ALA A 1 97 ? 19.040 -9.125 0.502 1.00 90.62 97 ALA A C 1
ATOM 734 O O . ALA A 1 97 ? 17.816 -9.084 0.641 1.00 90.62 97 ALA A O 1
ATOM 735 N N . ASP A 1 98 ? 19.829 -9.832 1.315 1.00 93.38 98 ASP A N 1
ATOM 736 C CA . ASP A 1 98 ? 19.338 -10.636 2.440 1.00 93.38 98 ASP A CA 1
ATOM 737 C C . ASP A 1 98 ? 18.622 -9.761 3.474 1.00 93.38 98 ASP A C 1
ATOM 739 O O . ASP A 1 98 ? 17.511 -10.078 3.908 1.00 93.38 98 ASP A O 1
ATOM 743 N N . MET A 1 99 ? 19.206 -8.606 3.814 1.00 91.81 99 MET A N 1
ATOM 744 C CA . MET A 1 99 ? 18.589 -7.634 4.719 1.00 91.81 99 MET A CA 1
ATOM 745 C C . MET A 1 99 ? 17.264 -7.099 4.164 1.00 91.81 99 MET A C 1
ATOM 747 O O . MET A 1 99 ? 16.271 -7.017 4.890 1.00 91.81 99 MET A O 1
ATOM 751 N N . GLN A 1 100 ? 17.213 -6.760 2.872 1.00 91.06 100 GLN A N 1
ATOM 752 C CA . GLN A 1 100 ? 15.980 -6.316 2.217 1.00 91.06 100 GLN A CA 1
ATOM 753 C C . GLN A 1 100 ? 14.900 -7.402 2.247 1.00 91.06 100 GLN A C 1
ATOM 755 O O . GLN A 1 100 ? 13.737 -7.096 2.516 1.00 91.06 100 GLN A O 1
ATOM 760 N N . LEU A 1 101 ? 15.270 -8.664 2.017 1.00 91.94 101 LEU A N 1
ATOM 761 C CA . LEU A 1 101 ? 14.343 -9.792 2.051 1.00 91.94 101 LEU A CA 1
ATOM 762 C C . LEU A 1 101 ? 13.810 -10.049 3.469 1.00 91.94 101 LEU A C 1
ATOM 764 O O . LEU A 1 101 ? 12.599 -10.188 3.652 1.00 91.94 101 LEU A O 1
ATOM 768 N N . ALA A 1 102 ? 14.681 -10.031 4.480 1.00 94.12 102 ALA A N 1
ATOM 769 C CA . ALA A 1 102 ? 14.288 -10.196 5.877 1.00 94.12 102 ALA A CA 1
ATOM 770 C C . ALA A 1 102 ? 13.355 -9.064 6.346 1.00 94.12 102 ALA A C 1
ATOM 772 O O . ALA A 1 102 ? 12.310 -9.317 6.952 1.00 94.12 102 ALA A O 1
ATOM 773 N N . LEU A 1 103 ? 13.664 -7.810 5.996 1.00 93.06 103 LEU A N 1
ATOM 774 C CA . LEU A 1 103 ? 12.792 -6.665 6.279 1.00 93.06 103 LEU A CA 1
ATOM 775 C C . LEU A 1 103 ? 11.452 -6.752 5.542 1.00 93.06 103 LEU A C 1
ATOM 777 O O . LEU A 1 103 ? 10.418 -6.382 6.103 1.00 93.06 103 LEU A O 1
ATOM 781 N N . LYS A 1 104 ? 11.432 -7.261 4.308 1.00 90.94 104 LYS A N 1
ATOM 782 C CA . LYS A 1 104 ? 10.198 -7.464 3.537 1.00 90.94 104 LYS A CA 1
ATOM 783 C C . LYS A 1 104 ? 9.263 -8.480 4.198 1.00 90.94 104 LYS A C 1
ATOM 785 O O . LYS A 1 104 ? 8.049 -8.333 4.090 1.00 90.94 104 LYS A O 1
ATOM 790 N N . LEU A 1 105 ? 9.811 -9.453 4.927 1.00 92.19 105 LEU A N 1
ATOM 791 C CA . LEU A 1 105 ? 9.034 -10.412 5.713 1.00 92.19 105 LEU A CA 1
ATOM 792 C C . LEU A 1 105 ? 8.547 -9.832 7.051 1.00 92.19 105 LEU A C 1
ATOM 794 O O . LEU A 1 105 ? 7.397 -10.042 7.430 1.00 92.19 105 LEU A O 1
ATOM 798 N N . ILE A 1 106 ? 9.399 -9.097 7.772 1.00 93.69 106 ILE A N 1
ATOM 799 C CA . ILE A 1 106 ? 9.063 -8.569 9.107 1.00 93.69 106 ILE A CA 1
ATOM 800 C C . ILE A 1 106 ? 8.147 -7.344 9.037 1.00 93.69 106 ILE A C 1
ATOM 802 O O . ILE A 1 106 ? 7.286 -7.167 9.901 1.00 93.69 106 ILE A O 1
ATOM 806 N N . SER A 1 107 ? 8.306 -6.493 8.023 1.00 93.69 107 SER A N 1
ATOM 807 C CA . SER A 1 107 ? 7.604 -5.206 7.947 1.00 93.69 107 SER A CA 1
ATOM 808 C C . SER A 1 107 ? 6.073 -5.297 8.015 1.00 93.69 107 SER A C 1
ATOM 810 O O . SER A 1 107 ? 5.504 -4.515 8.781 1.00 93.69 107 SER A O 1
ATOM 812 N N . PRO A 1 108 ? 5.370 -6.235 7.340 1.00 92.94 108 PRO A N 1
ATOM 813 C CA . PRO A 1 108 ? 3.916 -6.331 7.458 1.00 92.94 108 PRO A CA 1
ATOM 814 C C . PRO A 1 108 ? 3.477 -6.752 8.865 1.00 92.94 108 PRO A C 1
ATOM 816 O O . PRO A 1 108 ? 2.467 -6.259 9.364 1.00 92.94 108 PRO A O 1
ATOM 819 N N . LEU A 1 109 ? 4.252 -7.618 9.532 1.00 93.94 109 LEU A N 1
ATOM 820 C CA . LEU A 1 109 ? 3.967 -8.064 10.898 1.00 93.94 109 LEU A CA 1
ATOM 821 C C . LEU A 1 109 ? 4.152 -6.926 11.905 1.00 93.94 109 LEU A C 1
ATOM 823 O O . LEU A 1 109 ? 3.303 -6.725 12.774 1.00 93.94 109 LEU A O 1
ATOM 827 N N . LEU A 1 110 ? 5.228 -6.148 11.761 1.00 95.12 110 LEU A N 1
ATOM 828 C CA . LEU A 1 110 ? 5.465 -4.964 12.582 1.00 95.12 110 LEU A CA 1
ATOM 829 C C . LEU A 1 110 ? 4.370 -3.911 12.364 1.00 95.12 110 LEU A C 1
ATOM 831 O O . LEU A 1 110 ? 3.834 -3.383 13.337 1.00 95.12 110 LEU A O 1
ATOM 835 N N . ALA A 1 111 ? 4.000 -3.639 11.109 1.00 95.31 111 ALA A N 1
ATOM 836 C CA . ALA A 1 111 ? 2.945 -2.686 10.770 1.00 95.31 111 ALA A CA 1
ATOM 837 C C . ALA A 1 111 ? 1.577 -3.123 11.318 1.00 95.31 111 ALA A C 1
ATOM 839 O O . ALA A 1 111 ? 0.856 -2.308 11.896 1.00 95.31 111 ALA A O 1
ATOM 840 N N . PHE A 1 112 ? 1.238 -4.412 11.206 1.00 94.94 112 PHE A N 1
ATOM 841 C CA . PHE A 1 112 ? 0.040 -4.983 11.820 1.00 94.94 112 PHE A CA 1
ATOM 842 C C . PHE A 1 112 ? 0.049 -4.785 13.336 1.00 94.94 112 PHE A C 1
ATOM 844 O O . PHE A 1 112 ? -0.935 -4.320 13.913 1.00 94.94 112 PHE A O 1
ATOM 851 N N . TYR A 1 113 ? 1.176 -5.087 13.982 1.00 94.00 113 TYR A N 1
ATOM 852 C CA . TYR A 1 113 ? 1.304 -4.953 15.424 1.00 94.00 113 TYR A CA 1
ATOM 853 C C . TYR A 1 113 ? 1.169 -3.502 15.891 1.00 94.00 113 TYR A C 1
ATOM 855 O O . TYR A 1 113 ? 0.460 -3.215 16.859 1.00 94.00 113 TYR A O 1
ATOM 863 N N . TYR A 1 114 ? 1.816 -2.587 15.172 1.00 95.50 114 TYR A N 1
ATOM 864 C CA . TYR A 1 114 ? 1.708 -1.151 15.374 1.00 95.50 114 TYR A CA 1
ATOM 865 C C . TYR A 1 114 ? 0.252 -0.682 15.286 1.00 95.50 114 TYR A C 1
ATOM 867 O O . TYR A 1 114 ? -0.252 -0.084 16.238 1.00 95.50 114 TYR A O 1
ATOM 875 N N . LEU A 1 115 ? -0.444 -1.008 14.191 1.00 95.50 115 LEU A N 1
ATOM 876 C CA . LEU A 1 115 ? -1.839 -0.614 13.991 1.00 95.50 115 LEU A CA 1
ATOM 877 C C . LEU A 1 115 ? -2.753 -1.212 15.057 1.00 95.50 115 LEU A C 1
ATOM 879 O O . LEU A 1 115 ? -3.586 -0.496 15.600 1.00 95.50 115 LEU A O 1
ATOM 883 N N . HIS A 1 116 ? -2.575 -2.483 15.416 1.00 94.88 116 HIS A N 1
ATOM 884 C CA . HIS A 1 116 ? -3.325 -3.107 16.504 1.00 94.88 116 HIS A CA 1
ATOM 885 C C . HIS A 1 116 ? -3.119 -2.362 17.835 1.00 94.88 116 HIS A C 1
ATOM 887 O O . HIS A 1 116 ? -4.083 -2.064 18.538 1.00 94.88 116 HIS A O 1
ATOM 893 N N . SER A 1 117 ? -1.876 -1.993 18.153 1.00 93.81 117 SER A N 1
ATOM 894 C CA . SER A 1 117 ? -1.546 -1.168 19.321 1.00 93.81 117 SER A CA 1
ATOM 895 C C . SER A 1 117 ? -2.237 0.201 19.272 1.00 93.81 117 SER A C 1
ATOM 897 O O . SER A 1 117 ? -2.816 0.646 20.264 1.00 93.81 117 SER A O 1
ATOM 899 N N . LEU A 1 118 ? -2.231 0.850 18.105 1.00 94.62 118 LEU A N 1
ATOM 900 C CA . LEU A 1 118 ? -2.888 2.136 17.894 1.00 94.62 118 LEU A CA 1
ATOM 901 C C . LEU A 1 118 ? -4.413 2.022 18.030 1.00 94.62 118 LEU A C 1
ATOM 903 O O . LEU A 1 118 ? -5.023 2.888 18.646 1.00 94.62 118 LEU A O 1
ATOM 907 N N . PHE A 1 119 ? -5.032 0.942 17.547 1.00 95.25 119 PHE A N 1
ATOM 908 C CA . PHE A 1 119 ? -6.466 0.689 17.721 1.00 95.25 119 PHE A CA 1
ATOM 909 C C . PHE A 1 119 ? -6.870 0.542 19.191 1.00 95.25 119 PHE A C 1
ATOM 911 O O . PHE A 1 119 ? -7.962 0.965 19.560 1.00 95.25 119 PHE A O 1
ATOM 918 N N . GLN A 1 120 ? -6.000 -0.014 20.038 1.00 92.38 120 GLN A N 1
ATOM 919 C CA . GLN A 1 120 ? -6.265 -0.134 21.475 1.00 92.38 120 GLN A CA 1
ATOM 920 C C . GLN A 1 120 ? -6.176 1.210 22.208 1.00 92.38 120 GLN A C 1
ATOM 922 O O . GLN A 1 120 ? -6.930 1.440 23.151 1.00 92.38 120 GLN A O 1
ATOM 927 N N . ARG A 1 121 ? -5.264 2.097 21.789 1.00 90.94 121 ARG A N 1
ATOM 928 C CA . ARG A 1 121 ? -5.016 3.386 22.460 1.00 90.94 121 ARG A CA 1
ATOM 929 C C . ARG A 1 121 ? -5.843 4.545 21.901 1.00 90.94 121 ARG A C 1
ATOM 931 O O . ARG A 1 121 ? -6.294 5.396 22.658 1.00 90.94 121 ARG A O 1
ATOM 938 N N . ALA A 1 122 ? -6.007 4.594 20.582 1.00 93.56 122 ALA A N 1
ATOM 939 C CA . ALA A 1 122 ? -6.612 5.692 19.833 1.00 93.56 122 ALA A CA 1
ATOM 940 C C . ALA A 1 122 ? -7.428 5.153 18.633 1.00 93.56 122 ALA A C 1
ATOM 942 O O . ALA A 1 122 ? -7.065 5.373 17.472 1.00 93.56 122 ALA A O 1
ATOM 943 N N . PRO A 1 123 ? -8.552 4.449 18.876 1.00 95.06 123 PRO A N 1
ATOM 944 C CA . PRO A 1 123 ? -9.307 3.744 17.833 1.00 95.06 123 PRO A CA 1
ATOM 945 C C . PRO A 1 123 ? -9.829 4.660 16.719 1.00 95.06 123 PRO A C 1
ATOM 947 O O . PRO A 1 123 ? -9.838 4.267 15.552 1.00 95.06 123 PRO A O 1
ATOM 950 N N . ALA A 1 124 ? -10.246 5.885 17.056 1.00 95.50 124 ALA A N 1
ATOM 951 C CA . ALA A 1 124 ? -10.715 6.859 16.072 1.00 95.50 124 ALA A CA 1
ATOM 952 C C . ALA A 1 124 ? -9.590 7.282 15.112 1.00 95.50 124 ALA A C 1
ATOM 954 O O . ALA A 1 124 ? -9.787 7.287 13.896 1.00 95.50 124 ALA A O 1
ATOM 955 N N . GLU A 1 125 ? -8.397 7.560 15.648 1.00 94.94 125 GLU A N 1
ATOM 956 C CA . GLU A 1 125 ? -7.228 7.934 14.848 1.00 94.94 125 GLU A CA 1
ATOM 957 C C . GLU A 1 125 ? -6.753 6.772 13.971 1.00 94.94 125 GLU A C 1
ATOM 959 O O . GLU A 1 125 ? -6.480 6.967 12.788 1.00 94.94 125 GLU A O 1
ATOM 964 N N . ALA A 1 126 ? -6.714 5.553 14.519 1.00 96.50 126 ALA A N 1
ATOM 965 C CA . ALA A 1 126 ? -6.354 4.348 13.774 1.00 96.50 126 ALA A CA 1
ATOM 966 C C . ALA A 1 126 ? -7.310 4.106 12.596 1.00 96.50 126 ALA A C 1
ATOM 968 O O . ALA A 1 126 ? -6.878 3.864 11.468 1.00 96.50 126 ALA A O 1
ATOM 969 N N . ARG A 1 127 ? -8.623 4.239 12.830 1.00 96.00 127 ARG A N 1
ATOM 970 C CA . ARG A 1 127 ? -9.638 4.095 11.780 1.00 96.00 127 ARG A CA 1
ATOM 971 C C . ARG A 1 127 ? -9.481 5.156 10.694 1.00 96.00 127 ARG A C 1
ATOM 973 O O . ARG A 1 127 ? -9.554 4.821 9.511 1.00 96.00 127 ARG A O 1
ATOM 980 N N . GLN A 1 128 ? -9.259 6.413 11.078 1.00 96.44 128 GLN A N 1
ATOM 981 C CA . GLN A 1 128 ? -9.024 7.499 10.128 1.00 96.44 128 GLN A CA 1
ATOM 982 C C . GLN A 1 128 ? -7.767 7.242 9.292 1.00 96.44 128 GLN A C 1
ATOM 984 O O . GLN A 1 128 ? -7.815 7.381 8.072 1.00 96.44 128 GLN A O 1
ATOM 989 N N . LEU A 1 129 ? -6.674 6.812 9.926 1.00 97.31 129 LEU A N 1
ATOM 990 C CA . LEU A 1 129 ? -5.423 6.463 9.259 1.00 97.31 129 LEU A CA 1
ATOM 991 C C . LEU A 1 129 ? -5.629 5.356 8.219 1.00 97.31 129 LEU A C 1
ATOM 993 O O . LEU A 1 129 ? -5.213 5.514 7.071 1.00 97.31 129 LEU A O 1
ATOM 997 N N . CYS A 1 130 ? -6.310 4.267 8.587 1.00 96.44 130 CYS A N 1
ATOM 998 C CA . CYS A 1 130 ? -6.620 3.170 7.670 1.00 96.44 130 CYS A CA 1
ATOM 999 C C . CYS A 1 130 ? -7.464 3.634 6.476 1.00 96.44 130 CYS A C 1
ATOM 1001 O O . CYS A 1 130 ? -7.140 3.299 5.340 1.00 96.44 130 CYS A O 1
ATOM 1003 N N . LEU A 1 131 ? -8.519 4.423 6.711 1.00 96.12 131 LEU A N 1
ATOM 1004 C CA . LEU A 1 131 ? -9.387 4.922 5.640 1.00 96.12 131 LEU A CA 1
ATOM 1005 C C . LEU A 1 131 ? -8.659 5.898 4.711 1.00 96.12 131 LEU A C 1
ATOM 1007 O O . LEU A 1 131 ? -8.787 5.781 3.494 1.00 96.12 131 LEU A O 1
ATOM 1011 N N . LEU A 1 132 ? -7.882 6.831 5.262 1.00 97.00 132 LEU A N 1
ATOM 1012 C CA . LEU A 1 132 ? -7.097 7.779 4.473 1.00 97.00 132 LEU A CA 1
ATOM 1013 C C . LEU A 1 132 ? -6.063 7.046 3.613 1.00 97.00 132 LEU A C 1
ATOM 1015 O O . LEU A 1 132 ? -5.962 7.310 2.418 1.00 97.00 132 LEU A O 1
ATOM 1019 N N . THR A 1 133 ? -5.347 6.088 4.205 1.00 97.50 133 THR A N 1
ATOM 1020 C CA . THR A 1 133 ? -4.354 5.267 3.498 1.00 97.50 133 THR A CA 1
ATOM 1021 C C . THR A 1 133 ? -5.008 4.444 2.393 1.00 97.50 133 THR A C 1
ATOM 1023 O O . THR A 1 133 ? -4.481 4.399 1.284 1.00 97.50 133 THR A O 1
ATOM 1026 N N . LEU A 1 134 ? -6.172 3.841 2.658 1.00 97.44 134 LEU A N 1
ATOM 1027 C CA . LEU A 1 134 ? -6.938 3.073 1.675 1.00 97.44 134 LEU A CA 1
ATOM 1028 C C . LEU A 1 134 ? -7.327 3.933 0.466 1.00 97.44 134 LEU A C 1
ATOM 1030 O O . LEU A 1 134 ? -7.039 3.556 -0.669 1.00 97.44 134 LEU A O 1
ATOM 1034 N N . TRP A 1 135 ? -7.955 5.090 0.699 1.00 96.81 135 TRP A N 1
ATOM 1035 C CA . TRP A 1 135 ? -8.413 5.968 -0.381 1.00 96.81 135 TRP A CA 1
ATOM 1036 C C . TRP A 1 135 ? -7.260 6.593 -1.157 1.00 96.81 135 TRP A C 1
ATOM 1038 O O . TRP A 1 135 ? -7.308 6.629 -2.384 1.00 96.81 135 TRP A O 1
ATOM 1048 N N . LEU A 1 136 ? -6.209 7.045 -0.471 1.00 97.75 136 LEU A N 1
ATOM 1049 C CA . LEU A 1 136 ? -5.040 7.607 -1.138 1.00 97.75 136 LEU A CA 1
ATOM 1050 C C . LEU A 1 136 ? -4.320 6.544 -1.976 1.00 97.75 136 LEU A C 1
ATOM 1052 O O . LEU A 1 136 ? -4.004 6.799 -3.134 1.00 97.75 136 LEU A O 1
ATOM 1056 N N . SER A 1 137 ? -4.149 5.330 -1.446 1.00 97.81 137 SER A N 1
ATOM 1057 C CA . SER A 1 137 ? -3.543 4.214 -2.183 1.00 97.81 137 SER A CA 1
ATOM 1058 C C . SER A 1 137 ? -4.369 3.809 -3.405 1.00 97.81 137 SER A C 1
ATOM 1060 O O . SER A 1 137 ? -3.808 3.590 -4.475 1.00 97.81 137 SER A O 1
ATOM 1062 N N . ALA A 1 138 ? -5.699 3.759 -3.284 1.00 97.31 138 ALA A N 1
ATOM 1063 C CA . ALA A 1 138 ? -6.584 3.478 -4.413 1.00 97.31 138 ALA A CA 1
ATOM 1064 C C . ALA A 1 138 ? -6.472 4.546 -5.511 1.00 97.31 138 ALA A C 1
ATOM 1066 O O . ALA A 1 138 ? -6.353 4.210 -6.688 1.00 97.31 138 ALA A O 1
ATOM 1067 N N . THR A 1 139 ? -6.438 5.825 -5.127 1.00 97.19 139 THR A N 1
ATOM 1068 C CA . THR A 1 139 ? -6.256 6.944 -6.061 1.00 97.19 139 THR A CA 1
ATOM 1069 C C . THR A 1 139 ? -4.897 6.888 -6.752 1.00 97.19 139 THR A C 1
ATOM 1071 O O . THR A 1 139 ? -4.831 7.045 -7.968 1.00 97.19 139 THR A O 1
ATOM 1074 N N . VAL A 1 140 ? -3.816 6.618 -6.013 1.00 97.62 140 VAL A N 1
ATOM 1075 C CA . VAL A 1 140 ? -2.464 6.478 -6.579 1.00 97.62 140 VAL A CA 1
ATOM 1076 C C . VAL A 1 140 ? -2.405 5.314 -7.565 1.00 97.62 140 VAL A C 1
ATOM 1078 O O . VAL A 1 140 ? -1.865 5.472 -8.656 1.00 97.62 140 VAL A O 1
ATOM 1081 N N . LEU A 1 141 ? -2.988 4.161 -7.222 1.00 96.88 141 LEU A N 1
ATOM 1082 C CA . LEU A 1 141 ? -3.025 3.000 -8.110 1.00 96.88 141 LEU A CA 1
ATOM 1083 C C . LEU A 1 141 ? -3.790 3.301 -9.406 1.00 96.88 141 LEU A C 1
ATOM 1085 O O . LEU A 1 141 ? -3.316 2.966 -10.495 1.00 96.88 141 LEU A O 1
ATOM 1089 N N . LEU A 1 142 ? -4.948 3.955 -9.299 1.00 96.31 142 LEU A N 1
ATOM 1090 C CA . LEU A 1 142 ? -5.743 4.354 -10.456 1.00 96.31 142 LEU A CA 1
ATOM 1091 C C . LEU A 1 142 ? -4.981 5.356 -11.332 1.00 96.31 142 LEU A C 1
ATOM 1093 O O . LEU A 1 142 ? -4.856 5.134 -12.533 1.00 96.31 142 LEU A O 1
ATOM 1097 N N . ALA A 1 143 ? -4.417 6.409 -10.735 1.00 96.38 143 ALA A N 1
ATOM 1098 C CA . ALA A 1 143 ? -3.633 7.414 -11.449 1.00 96.38 143 ALA A CA 1
ATOM 1099 C C . ALA A 1 143 ? -2.410 6.798 -12.146 1.00 96.38 143 ALA A C 1
ATOM 1101 O O . ALA A 1 143 ? -2.163 7.085 -13.314 1.00 96.38 143 ALA A O 1
ATOM 1102 N N . ASN A 1 144 ? -1.692 5.894 -11.474 1.00 96.00 144 ASN A N 1
ATOM 1103 C CA . ASN A 1 144 ? -0.575 5.156 -12.063 1.00 96.00 144 ASN A CA 1
ATOM 1104 C C . ASN A 1 144 ? -1.019 4.287 -13.247 1.00 96.00 144 ASN A C 1
ATOM 1106 O O . ASN A 1 144 ? -0.323 4.220 -14.254 1.00 96.00 144 ASN A O 1
ATOM 1110 N N . THR A 1 145 ? -2.179 3.635 -13.144 1.00 94.44 145 THR A N 1
ATOM 1111 C CA . THR A 1 145 ? -2.713 2.808 -14.235 1.00 94.44 145 THR A CA 1
ATOM 1112 C C . THR A 1 145 ? -3.097 3.666 -15.440 1.00 94.44 145 THR A C 1
ATOM 1114 O O . THR A 1 145 ? -2.757 3.320 -16.568 1.00 94.44 145 THR A O 1
ATOM 1117 N N . VAL A 1 146 ? -3.745 4.813 -15.211 1.00 95.19 146 VAL A N 1
ATOM 1118 C CA . VAL A 1 146 ? -4.084 5.778 -16.271 1.00 95.19 146 VAL A CA 1
ATOM 1119 C C . VAL A 1 146 ? -2.821 6.339 -16.926 1.00 95.19 146 VAL A C 1
ATOM 1121 O O . VAL A 1 146 ? -2.749 6.386 -18.150 1.00 95.19 146 VAL A O 1
ATOM 1124 N N . ALA A 1 147 ? -1.801 6.703 -16.143 1.00 93.94 147 ALA A N 1
ATOM 1125 C CA . ALA A 1 147 ? -0.510 7.136 -16.679 1.00 93.94 147 ALA A CA 1
ATOM 1126 C C . ALA A 1 147 ? 0.135 6.029 -17.532 1.00 93.94 147 ALA A C 1
ATOM 1128 O O . ALA A 1 147 ? 0.613 6.292 -18.633 1.00 93.94 147 ALA A O 1
ATOM 1129 N N . GLY A 1 148 ? 0.063 4.784 -17.059 1.00 92.81 148 GLY A N 1
ATOM 1130 C CA . GLY A 1 148 ? 0.488 3.594 -17.787 1.00 92.81 148 GLY A CA 1
ATOM 1131 C C . GLY A 1 148 ? -0.196 3.416 -19.143 1.00 92.81 148 GLY A C 1
ATOM 1132 O O . GLY A 1 148 ? 0.469 3.184 -20.147 1.00 92.81 148 GLY A O 1
ATOM 1133 N N . LEU A 1 149 ? -1.518 3.593 -19.195 1.00 91.50 149 LEU A N 1
ATOM 1134 C CA . LEU A 1 149 ? -2.291 3.565 -20.443 1.00 91.50 149 LEU A CA 1
ATOM 1135 C C . LEU A 1 149 ? -1.909 4.696 -21.405 1.00 91.50 149 LEU A C 1
ATOM 1137 O O . LEU A 1 149 ? -1.983 4.512 -22.616 1.00 91.50 149 LEU A O 1
ATOM 1141 N N . ALA A 1 150 ? -1.480 5.844 -20.880 1.00 92.94 150 ALA A N 1
ATOM 1142 C CA . ALA A 1 150 ? -0.977 6.960 -21.680 1.00 92.94 150 ALA A CA 1
ATOM 1143 C C . ALA A 1 150 ? 0.469 6.749 -22.185 1.00 92.94 150 ALA A C 1
ATOM 1145 O O . ALA A 1 150 ? 1.013 7.624 -22.853 1.00 92.94 150 ALA A O 1
ATOM 1146 N N . GLY A 1 151 ? 1.091 5.604 -21.876 1.00 89.50 151 GLY A N 1
ATOM 1147 C CA . GLY A 1 151 ? 2.446 5.252 -22.304 1.00 89.50 151 GLY A CA 1
ATOM 1148 C C . GLY A 1 151 ? 3.554 5.643 -21.323 1.00 89.50 151 GLY A C 1
ATOM 1149 O O . GLY A 1 151 ? 4.730 5.522 -21.661 1.00 89.50 151 GLY A O 1
ATOM 1150 N N . PHE A 1 152 ? 3.215 6.100 -20.113 1.00 90.75 152 PHE A N 1
ATOM 1151 C CA . PHE A 1 152 ? 4.199 6.407 -19.073 1.00 90.75 152 PHE A CA 1
ATOM 1152 C C . PHE A 1 152 ? 4.522 5.186 -18.201 1.00 90.75 152 PHE A C 1
ATOM 1154 O O . PHE A 1 152 ? 3.704 4.290 -18.019 1.00 90.75 152 PHE A O 1
ATOM 1161 N N . GLY A 1 153 ? 5.702 5.161 -17.583 1.00 90.25 153 GLY A N 1
ATOM 1162 C CA . GLY A 1 153 ? 6.106 4.040 -16.736 1.00 90.25 153 GLY A CA 1
ATOM 1163 C C . GLY A 1 153 ? 6.699 2.870 -17.517 1.00 90.25 153 GLY A C 1
ATOM 1164 O O . GLY A 1 153 ? 7.173 3.006 -18.644 1.00 90.25 153 GLY A O 1
ATOM 1165 N N . PHE A 1 154 ? 6.705 1.710 -16.870 1.00 88.00 154 PHE A N 1
ATOM 1166 C CA . PHE A 1 154 ? 7.300 0.476 -17.356 1.00 88.00 154 PHE A CA 1
ATOM 1167 C C . PHE A 1 154 ? 6.233 -0.570 -17.706 1.00 88.00 154 PHE A C 1
ATOM 1169 O O . PHE A 1 154 ? 5.118 -0.577 -17.170 1.00 88.00 154 PHE A O 1
ATOM 1176 N N . ASN A 1 155 ? 6.635 -1.530 -18.537 1.00 87.38 155 ASN A N 1
ATOM 1177 C CA . ASN A 1 155 ? 5.824 -2.693 -18.889 1.00 87.38 155 ASN A CA 1
ATOM 1178 C C . ASN A 1 155 ? 5.995 -3.833 -17.873 1.00 87.38 155 ASN A C 1
ATOM 1180 O O . ASN A 1 155 ? 7.021 -3.934 -17.189 1.00 87.38 155 ASN A O 1
ATOM 1184 N N . ALA A 1 156 ? 4.965 -4.671 -17.747 1.00 81.81 156 ALA A N 1
ATOM 1185 C CA . ALA A 1 156 ? 4.932 -5.774 -16.789 1.00 81.81 156 ALA A CA 1
ATOM 1186 C C . ALA A 1 156 ? 5.874 -6.917 -17.191 1.00 81.81 156 ALA A C 1
ATOM 1188 O O . ALA A 1 156 ? 6.567 -7.460 -16.327 1.00 81.81 156 ALA A O 1
ATOM 1189 N N . TYR A 1 157 ? 5.930 -7.234 -18.485 1.00 76.81 157 TYR A N 1
ATOM 1190 C CA . TYR A 1 157 ? 6.806 -8.250 -19.061 1.00 76.81 157 TYR A CA 1
ATOM 1191 C C . TYR A 1 157 ? 7.725 -7.633 -20.117 1.00 76.81 157 TYR A C 1
ATOM 1193 O O . TYR A 1 157 ? 7.315 -6.768 -20.895 1.00 76.81 157 TYR A O 1
ATOM 1201 N N . GLN A 1 158 ? 8.984 -8.072 -20.120 1.00 67.81 158 GLN A N 1
ATOM 1202 C CA . GLN A 1 158 ? 9.941 -7.730 -21.170 1.00 67.81 158 GLN A CA 1
ATOM 1203 C C . GLN A 1 158 ? 9.609 -8.494 -22.463 1.00 67.81 158 GLN A C 1
ATOM 1205 O O . GLN A 1 158 ? 8.990 -9.560 -22.381 1.00 67.81 158 GLN A O 1
ATOM 1210 N N . PRO A 1 159 ? 10.006 -7.966 -23.636 1.00 63.16 159 PRO A N 1
ATOM 1211 C CA . PRO A 1 159 ? 9.822 -8.659 -24.904 1.00 63.16 159 PRO A CA 1
ATOM 1212 C C . PRO A 1 159 ? 10.425 -10.061 -24.829 1.00 63.16 159 PRO A C 1
ATOM 1214 O O . PRO A 1 159 ? 11.606 -10.204 -24.515 1.00 63.16 159 PRO A O 1
ATOM 1217 N N . LEU A 1 160 ? 9.627 -11.091 -25.117 1.00 61.22 160 LEU A N 1
ATOM 1218 C CA . LEU A 1 160 ? 10.179 -12.412 -25.404 1.00 61.22 160 LEU A CA 1
ATOM 1219 C C . LEU A 1 160 ? 10.691 -12.407 -26.846 1.00 61.22 160 LEU A C 1
ATOM 1221 O O . LEU A 1 160 ? 9.970 -11.997 -27.760 1.00 61.22 160 LEU A O 1
ATOM 1225 N N . GLU A 1 161 ? 11.920 -12.879 -27.055 1.00 55.97 161 GLU A N 1
ATOM 1226 C CA . GLU A 1 161 ? 12.449 -13.095 -28.401 1.00 55.97 161 GLU A CA 1
ATOM 1227 C C . GLU A 1 161 ? 11.514 -14.037 -29.183 1.00 55.97 161 GLU A C 1
ATOM 1229 O O . GLU A 1 161 ? 11.158 -15.115 -28.708 1.00 55.97 161 GLU A O 1
ATOM 1234 N N . GLY A 1 162 ? 11.076 -13.607 -30.372 1.00 58.91 162 GLY A N 1
ATOM 1235 C CA . GLY A 1 162 ? 10.203 -14.391 -31.257 1.00 58.91 162 GLY A CA 1
ATOM 1236 C C . GLY A 1 162 ? 8.694 -14.130 -31.140 1.00 58.91 162 GLY A C 1
ATOM 1237 O O . GLY A 1 162 ? 7.928 -14.750 -31.875 1.00 58.91 162 GLY A O 1
ATOM 1238 N N . VAL A 1 163 ? 8.240 -13.204 -30.284 1.00 60.84 163 VAL A N 1
ATOM 1239 C CA . VAL A 1 163 ? 6.821 -12.803 -30.192 1.00 60.84 163 VAL A CA 1
ATOM 1240 C C . VAL A 1 163 ? 6.636 -11.375 -30.719 1.00 60.84 163 VAL A C 1
ATOM 1242 O O . VAL A 1 163 ? 7.308 -10.450 -30.277 1.00 60.84 163 VAL A O 1
ATOM 1245 N N . ALA A 1 164 ? 5.697 -11.177 -31.654 1.00 58.22 164 ALA A N 1
ATOM 1246 C CA . ALA A 1 164 ? 5.442 -9.882 -32.306 1.00 58.22 164 ALA A CA 1
ATOM 1247 C C . ALA A 1 164 ? 4.963 -8.768 -31.348 1.00 58.22 164 ALA A C 1
ATOM 1249 O O . ALA A 1 164 ? 5.047 -7.587 -31.680 1.00 58.22 164 ALA A O 1
ATOM 1250 N N . GLN A 1 165 ? 4.469 -9.122 -30.158 1.00 58.06 165 GLN A N 1
ATOM 1251 C CA . GLN A 1 165 ? 4.150 -8.159 -29.106 1.00 58.06 165 GLN A CA 1
ATOM 1252 C C . GLN A 1 165 ? 5.368 -7.942 -28.211 1.00 58.06 165 GLN A C 1
ATOM 1254 O O . GLN A 1 165 ? 5.648 -8.722 -27.304 1.00 58.06 165 GLN A O 1
ATOM 1259 N N . SER A 1 166 ? 6.073 -6.844 -28.471 1.00 56.59 166 SER A N 1
ATOM 1260 C CA . SER A 1 166 ? 7.291 -6.463 -27.758 1.00 56.59 166 SER A CA 1
ATOM 1261 C C . SER A 1 166 ? 7.055 -6.059 -26.299 1.00 56.59 166 SER A C 1
ATOM 1263 O O . SER A 1 166 ? 7.992 -6.076 -25.508 1.00 56.59 166 SER A O 1
ATOM 1265 N N . PHE A 1 167 ? 5.821 -5.733 -25.907 1.00 63.88 167 PHE A N 1
ATOM 1266 C CA . PHE A 1 167 ? 5.500 -5.322 -24.544 1.00 63.88 167 PHE A CA 1
ATOM 1267 C C . PHE A 1 167 ? 4.122 -5.833 -24.126 1.00 63.88 167 PHE A C 1
ATOM 1269 O O . PHE A 1 167 ? 3.123 -5.568 -24.793 1.00 63.88 167 PHE A O 1
ATOM 1276 N N . LEU A 1 168 ? 4.075 -6.566 -23.012 1.00 76.19 168 LEU A N 1
ATOM 1277 C CA . LEU A 1 168 ? 2.848 -7.129 -22.455 1.00 76.19 168 LEU A CA 1
ATOM 1278 C C . LEU A 1 168 ? 2.618 -6.586 -21.045 1.00 76.19 168 LEU A C 1
ATOM 1280 O O . LEU A 1 168 ? 3.454 -6.755 -20.154 1.00 76.19 168 LEU A O 1
ATOM 1284 N N . GLY A 1 169 ? 1.448 -5.976 -20.857 1.00 82.75 169 GLY A N 1
ATOM 1285 C CA . GLY A 1 169 ? 0.942 -5.519 -19.567 1.00 82.75 169 GLY A CA 1
ATOM 1286 C C . GLY A 1 169 ? 1.608 -4.241 -19.063 1.00 82.75 169 GLY A C 1
ATOM 1287 O O . GLY A 1 169 ? 2.738 -3.907 -19.416 1.00 82.75 169 GLY A O 1
ATOM 1288 N N . ILE A 1 170 ? 0.898 -3.526 -18.200 1.00 88.25 170 ILE A N 1
ATOM 1289 C CA . ILE A 1 170 ? 1.276 -2.201 -17.710 1.00 88.25 170 ILE A CA 1
ATOM 1290 C C . ILE A 1 170 ? 1.481 -2.288 -16.203 1.00 88.25 170 ILE A C 1
ATOM 1292 O O . ILE A 1 170 ? 0.530 -2.555 -15.475 1.00 88.25 170 ILE A O 1
ATOM 1296 N N . LYS A 1 171 ? 2.699 -2.017 -15.717 1.00 89.81 171 LYS A N 1
ATOM 1297 C CA . LYS A 1 171 ? 2.955 -1.825 -14.273 1.00 89.81 171 LYS A CA 1
ATOM 1298 C C . LYS A 1 171 ? 3.071 -0.345 -13.882 1.00 89.81 171 LYS A C 1
ATOM 1300 O O . LYS A 1 171 ? 3.016 -0.006 -12.697 1.00 89.81 171 LYS A O 1
ATOM 1305 N N . GLY A 1 172 ? 3.177 0.546 -14.870 1.00 92.06 172 GLY A N 1
ATOM 1306 C CA . GLY A 1 172 ? 3.374 1.975 -14.651 1.00 92.06 172 GLY A CA 1
ATOM 1307 C C . GLY A 1 172 ? 4.701 2.224 -13.937 1.00 92.06 172 GLY A C 1
ATOM 1308 O O . GLY A 1 172 ? 5.702 1.570 -14.228 1.00 92.06 172 GLY A O 1
ATOM 1309 N N . TYR A 1 173 ? 4.724 3.142 -12.981 1.00 93.69 173 TYR A N 1
ATOM 1310 C CA . TYR A 1 173 ? 5.939 3.490 -12.252 1.00 93.69 173 TYR A CA 1
ATOM 1311 C C . TYR A 1 173 ? 6.299 2.504 -11.136 1.00 93.69 173 TYR A C 1
ATOM 1313 O O . TYR A 1 173 ? 7.357 2.630 -10.534 1.00 93.69 173 TYR A O 1
ATOM 1321 N N . PHE A 1 174 ? 5.487 1.490 -10.835 1.00 92.25 174 PHE A N 1
ATOM 1322 C CA . PHE A 1 174 ? 5.887 0.508 -9.828 1.00 92.25 174 PHE A CA 1
ATOM 1323 C C . PHE A 1 174 ? 6.981 -0.421 -10.350 1.00 92.25 174 PHE A C 1
ATOM 1325 O O . PHE A 1 174 ? 6.929 -0.938 -11.466 1.00 92.25 174 PHE A O 1
ATOM 1332 N N . TYR A 1 175 ? 7.969 -0.683 -9.497 1.00 82.69 175 TYR A N 1
ATOM 1333 C CA . TYR A 1 175 ? 9.113 -1.515 -9.856 1.00 82.69 175 TYR A CA 1
ATOM 1334 C C . TYR A 1 175 ? 8.721 -2.990 -10.079 1.00 82.69 175 TYR A C 1
ATOM 1336 O O . TYR A 1 175 ? 9.145 -3.601 -11.065 1.00 82.69 175 TYR A O 1
ATOM 1344 N N . SER A 1 176 ? 7.866 -3.545 -9.207 1.00 84.94 176 SER A N 1
ATOM 1345 C CA . SER A 1 176 ? 7.490 -4.967 -9.181 1.00 84.94 176 SER A CA 1
ATOM 1346 C C . SER A 1 176 ? 5.994 -5.187 -9.429 1.00 84.94 176 SER A C 1
ATOM 1348 O O . SER A 1 176 ? 5.151 -4.783 -8.627 1.00 84.94 176 SER A O 1
ATOM 1350 N N . THR A 1 177 ? 5.658 -5.901 -10.508 1.00 86.75 177 THR A N 1
ATOM 1351 C CA . THR A 1 177 ? 4.266 -6.218 -10.882 1.00 86.75 177 THR A CA 1
ATOM 1352 C C . THR A 1 177 ? 3.593 -7.169 -9.884 1.00 86.75 177 THR A C 1
ATOM 1354 O O . THR A 1 177 ? 2.395 -7.060 -9.623 1.00 86.75 177 THR A O 1
ATOM 1357 N N . ASN A 1 178 ? 4.353 -8.090 -9.281 1.00 88.62 178 ASN A N 1
ATOM 1358 C CA . ASN A 1 178 ? 3.816 -9.047 -8.307 1.00 88.62 178 ASN A CA 1
ATOM 1359 C C . ASN A 1 178 ? 3.415 -8.359 -6.997 1.00 88.62 178 ASN A C 1
ATOM 1361 O O . ASN A 1 178 ? 2.356 -8.649 -6.445 1.00 88.62 178 ASN A O 1
ATOM 1365 N N . GLU A 1 179 ? 4.233 -7.417 -6.525 1.00 88.44 179 GLU A N 1
ATOM 1366 C CA . GLU A 1 179 ? 3.903 -6.601 -5.351 1.00 88.44 179 GLU A CA 1
ATOM 1367 C C . GLU A 1 179 ? 2.706 -5.696 -5.637 1.00 88.44 179 GLU A C 1
ATOM 1369 O O . GLU A 1 179 ? 1.786 -5.620 -4.825 1.00 88.44 179 GLU A O 1
ATOM 1374 N N . LEU A 1 180 ? 2.660 -5.094 -6.830 1.00 92.50 180 LEU A N 1
ATOM 1375 C CA . LEU A 1 180 ? 1.525 -4.285 -7.266 1.00 92.50 180 LEU A CA 1
ATOM 1376 C C . LEU A 1 180 ? 0.221 -5.095 -7.326 1.00 92.50 180 LEU A C 1
ATOM 1378 O O . LEU A 1 180 ? -0.833 -4.604 -6.932 1.00 92.50 180 LEU A O 1
ATOM 1382 N N . SER A 1 181 ? 0.296 -6.357 -7.751 1.00 93.69 181 SER A N 1
ATOM 1383 C CA . SER A 1 181 ? -0.854 -7.269 -7.757 1.00 93.69 181 SER A CA 1
ATOM 1384 C C . SER A 1 181 ? -1.347 -7.562 -6.341 1.00 93.69 181 SER A C 1
ATOM 1386 O O . SER A 1 181 ? -2.550 -7.544 -6.098 1.00 93.69 181 SER A O 1
ATOM 1388 N N . ALA A 1 182 ? -0.441 -7.770 -5.381 1.00 93.44 182 ALA A N 1
ATOM 1389 C CA . ALA A 1 182 ? -0.816 -7.935 -3.977 1.00 93.44 182 ALA A CA 1
ATOM 1390 C C . ALA A 1 182 ? -1.487 -6.669 -3.412 1.00 93.44 182 ALA A C 1
ATOM 1392 O O . ALA A 1 182 ? -2.510 -6.769 -2.734 1.00 93.44 182 ALA A O 1
ATOM 1393 N N . VAL A 1 183 ? -0.970 -5.481 -3.748 1.00 94.88 183 VAL A N 1
ATOM 1394 C CA . VAL A 1 183 ? -1.591 -4.195 -3.386 1.00 94.88 183 VAL A CA 1
ATOM 1395 C C . VAL A 1 183 ? -2.998 -4.087 -3.976 1.00 94.88 183 VAL A C 1
ATOM 1397 O O . VAL A 1 183 ? -3.939 -3.785 -3.242 1.00 94.88 183 VAL A O 1
ATOM 1400 N N . LEU A 1 184 ? -3.176 -4.399 -5.265 1.00 96.81 184 LEU A N 1
ATOM 1401 C CA . LEU A 1 184 ? -4.489 -4.403 -5.914 1.00 96.81 184 LEU A CA 1
ATOM 1402 C C . LEU A 1 184 ? -5.479 -5.319 -5.184 1.00 96.81 184 LEU A C 1
ATOM 1404 O O . LEU A 1 184 ? -6.620 -4.913 -4.966 1.00 96.81 184 LEU A O 1
ATOM 1408 N N . LEU A 1 185 ? -5.062 -6.521 -4.778 1.00 97.19 185 LEU A N 1
ATOM 1409 C CA . LEU A 1 185 ? -5.925 -7.464 -4.060 1.00 97.19 185 LEU A CA 1
ATOM 1410 C C . LEU A 1 185 ? -6.368 -6.922 -2.698 1.00 97.19 185 LEU A C 1
ATOM 1412 O O . LEU A 1 185 ? -7.555 -6.979 -2.378 1.00 97.19 185 LEU A O 1
ATOM 1416 N N . VAL A 1 186 ? -5.445 -6.353 -1.917 1.00 95.81 186 VAL A N 1
ATOM 1417 C CA . VAL A 1 186 ? -5.759 -5.771 -0.602 1.00 95.81 186 VAL A CA 1
ATOM 1418 C C . VAL A 1 186 ? -6.720 -4.588 -0.741 1.00 95.81 186 VAL A C 1
ATOM 1420 O O . VAL A 1 186 ? -7.728 -4.531 -0.033 1.00 95.81 186 VAL A O 1
ATOM 1423 N N . LEU A 1 187 ? -6.454 -3.673 -1.681 1.00 97.12 187 LEU A N 1
ATOM 1424 C CA . LEU A 1 187 ? -7.319 -2.517 -1.931 1.00 97.12 187 LEU A CA 1
ATOM 1425 C C . LEU A 1 187 ? -8.699 -2.951 -2.429 1.00 97.12 187 LEU A C 1
ATOM 1427 O O . LEU A 1 187 ? -9.709 -2.473 -1.918 1.00 97.12 187 LEU A O 1
ATOM 1431 N N . THR A 1 188 ? -8.747 -3.892 -3.373 1.00 97.50 188 THR A N 1
ATOM 1432 C CA . THR A 1 188 ? -10.002 -4.431 -3.911 1.00 97.50 188 THR A CA 1
ATOM 1433 C C . THR A 1 188 ? -10.828 -5.069 -2.803 1.00 97.50 188 THR A C 1
ATOM 1435 O O . THR A 1 188 ? -11.996 -4.728 -2.651 1.00 97.50 188 THR A O 1
ATOM 1438 N N . CYS A 1 189 ? -10.225 -5.925 -1.976 1.00 97.38 189 CYS A N 1
ATOM 1439 C CA . CYS A 1 189 ? -10.912 -6.569 -0.860 1.00 97.38 189 CYS A CA 1
ATOM 1440 C C . CYS A 1 189 ? -11.557 -5.537 0.078 1.00 97.38 189 CYS A C 1
ATOM 1442 O O . CYS A 1 189 ? -12.763 -5.585 0.325 1.00 97.38 189 CYS A O 1
ATOM 1444 N N . ALA A 1 190 ? -10.779 -4.551 0.535 1.00 96.56 190 ALA A N 1
ATOM 1445 C CA . ALA A 1 190 ? -11.267 -3.526 1.452 1.00 96.56 190 ALA A CA 1
ATOM 1446 C C . ALA A 1 190 ? -12.365 -2.644 0.826 1.00 96.56 190 ALA A C 1
ATOM 1448 O O . ALA A 1 190 ? -13.398 -2.398 1.449 1.00 96.56 190 ALA A O 1
ATOM 1449 N N . LEU A 1 191 ? -12.177 -2.181 -0.413 1.00 97.00 191 LEU A N 1
ATOM 1450 C CA . LEU A 1 191 ? -13.134 -1.314 -1.106 1.00 97.00 191 LEU A CA 1
ATOM 1451 C C . LEU A 1 191 ? -14.454 -2.032 -1.416 1.00 97.00 191 LEU A C 1
ATOM 1453 O O . LEU A 1 191 ? -15.531 -1.450 -1.255 1.00 97.00 191 LEU A O 1
ATOM 1457 N N . LEU A 1 192 ? -14.393 -3.297 -1.829 1.00 96.94 192 LEU A N 1
ATOM 1458 C CA . LEU A 1 192 ? -15.574 -4.116 -2.085 1.00 96.94 192 LEU A CA 1
ATOM 1459 C C . LEU A 1 192 ? -16.327 -4.439 -0.788 1.00 96.94 192 LEU A C 1
ATOM 1461 O O . LEU A 1 192 ? -17.545 -4.263 -0.742 1.00 96.94 192 LEU A O 1
ATOM 1465 N N . ALA A 1 193 ? -15.623 -4.804 0.287 1.00 95.75 193 ALA A N 1
ATOM 1466 C CA . ALA A 1 193 ? -16.237 -5.055 1.593 1.00 95.75 193 ALA A CA 1
ATOM 1467 C C . ALA A 1 193 ? -16.940 -3.807 2.161 1.00 95.75 193 ALA A C 1
ATOM 1469 O O . ALA A 1 193 ? -18.033 -3.906 2.712 1.00 95.75 193 ALA A O 1
ATOM 1470 N N . LEU A 1 194 ? -16.359 -2.615 1.982 1.00 94.31 194 LEU A N 1
ATOM 1471 C CA . LEU A 1 194 ? -16.976 -1.356 2.418 1.00 94.31 194 LEU A CA 1
ATOM 1472 C C . LEU A 1 194 ? -18.150 -0.912 1.531 1.00 94.31 194 LEU A C 1
ATOM 1474 O O . LEU A 1 194 ? -19.058 -0.231 2.006 1.00 94.31 194 LEU A O 1
ATOM 1478 N N . SER A 1 195 ? -18.138 -1.250 0.240 1.00 95.06 195 SER A N 1
ATOM 1479 C CA . SER A 1 195 ? -19.163 -0.801 -0.711 1.00 95.06 195 SER A CA 1
ATOM 1480 C C . SER A 1 195 ? -20.375 -1.726 -0.792 1.00 95.06 195 SER A C 1
ATOM 1482 O O . SER A 1 195 ? -21.481 -1.231 -1.011 1.00 95.06 195 SER A O 1
ATOM 1484 N N . TRP A 1 196 ? -20.199 -3.033 -0.570 1.00 94.12 196 TRP A N 1
ATOM 1485 C CA . TRP A 1 196 ? -21.270 -4.029 -0.638 1.00 94.12 196 TRP A CA 1
ATOM 1486 C C . TRP A 1 196 ? -22.492 -3.720 0.247 1.00 94.12 196 TRP A C 1
ATOM 1488 O O . TRP A 1 196 ? -23.612 -3.775 -0.281 1.00 94.12 196 TRP A O 1
ATOM 1498 N N . PRO A 1 197 ? -22.341 -3.401 1.550 1.00 91.06 197 PRO A N 1
ATOM 1499 C CA . PRO A 1 197 ? -23.483 -3.068 2.399 1.00 91.06 197 PRO A CA 1
ATOM 1500 C C . PRO A 1 197 ? -24.031 -1.660 2.133 1.00 91.06 197 PRO A C 1
ATOM 1502 O O . PRO A 1 197 ? -25.201 -1.412 2.395 1.00 91.06 197 PRO A O 1
ATOM 1505 N N . ALA A 1 198 ? -23.211 -0.743 1.609 1.00 89.56 198 ALA A N 1
ATOM 1506 C CA . ALA A 1 198 ? -23.592 0.655 1.430 1.00 89.56 198 ALA A CA 1
ATOM 1507 C C . ALA A 1 198 ? -24.387 0.893 0.135 1.00 89.56 198 ALA A C 1
ATOM 1509 O O . ALA A 1 198 ? -25.521 1.357 0.177 1.00 89.56 198 ALA A O 1
ATOM 1510 N N . HIS A 1 199 ? -23.801 0.579 -1.028 1.00 91.69 199 HIS A N 1
ATOM 1511 C CA . HIS A 1 199 ? -24.403 0.858 -2.336 1.00 91.69 199 HIS A CA 1
ATOM 1512 C C . HIS A 1 199 ? -23.952 -0.160 -3.390 1.00 91.69 199 HIS A C 1
ATOM 1514 O O . HIS A 1 199 ? -22.790 -0.170 -3.804 1.00 91.69 199 HIS A O 1
ATOM 1520 N N . LYS A 1 200 ? -24.893 -0.958 -3.913 1.00 91.62 200 LYS A N 1
ATOM 1521 C CA . LYS A 1 200 ? -24.611 -2.006 -4.916 1.00 91.62 200 LYS A CA 1
ATOM 1522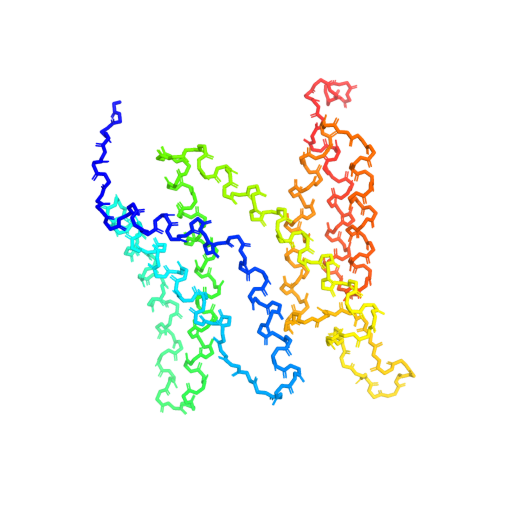 C C . LYS A 1 200 ? -23.994 -1.464 -6.209 1.00 91.62 200 LYS A C 1
ATOM 1524 O O . LYS A 1 200 ? -23.137 -2.116 -6.793 1.00 91.62 200 LYS A O 1
ATOM 1529 N N . MET A 1 201 ? -24.360 -0.248 -6.621 1.00 94.31 201 MET A N 1
ATOM 1530 C CA . MET A 1 201 ? -23.751 0.401 -7.791 1.00 94.31 201 MET A CA 1
ATOM 1531 C C . MET A 1 201 ? -22.289 0.765 -7.564 1.00 94.31 201 MET A C 1
ATOM 1533 O O . MET A 1 201 ? -21.455 0.524 -8.431 1.00 94.31 201 MET A O 1
ATOM 1537 N N . ARG A 1 202 ? -21.943 1.258 -6.370 1.00 93.88 202 ARG A N 1
ATOM 1538 C CA . ARG A 1 202 ? -20.545 1.516 -6.008 1.00 93.88 202 ARG A CA 1
ATOM 1539 C C . ARG A 1 202 ? -19.732 0.225 -6.025 1.00 93.88 202 ARG A C 1
ATOM 1541 O O . ARG A 1 202 ? -18.619 0.218 -6.536 1.00 93.88 202 ARG A O 1
ATOM 1548 N N . TYR A 1 203 ? -20.303 -0.856 -5.502 1.00 96.06 203 TYR A N 1
ATOM 1549 C CA . TYR A 1 203 ? -19.692 -2.179 -5.539 1.00 96.06 203 TYR A CA 1
ATOM 1550 C C . TYR A 1 203 ? -19.424 -2.651 -6.978 1.00 96.06 203 TYR A C 1
ATOM 1552 O O . TYR A 1 203 ? -18.315 -3.087 -7.283 1.00 96.06 203 TYR A O 1
ATOM 1560 N N . LEU A 1 204 ? -20.406 -2.514 -7.876 1.00 96.50 204 LEU A N 1
ATOM 1561 C CA . LEU A 1 204 ? -20.266 -2.898 -9.283 1.00 96.50 204 LEU A CA 1
ATOM 1562 C C . LEU A 1 204 ? -19.181 -2.078 -9.997 1.00 96.50 204 LEU A C 1
ATOM 1564 O O . LEU A 1 204 ? -18.332 -2.648 -10.680 1.00 96.50 204 LEU A O 1
ATOM 1568 N N . LEU A 1 205 ? -19.167 -0.756 -9.795 1.00 96.81 205 LEU A N 1
ATOM 1569 C CA . LEU A 1 205 ? -18.159 0.137 -10.376 1.00 96.81 205 LEU A CA 1
ATOM 1570 C C . LEU A 1 205 ? -16.745 -0.206 -9.895 1.00 96.81 205 LEU A C 1
ATOM 1572 O O . LEU A 1 205 ? -15.828 -0.305 -10.706 1.00 96.81 205 LEU A O 1
ATOM 1576 N N . LEU A 1 206 ? -16.572 -0.431 -8.589 1.00 96.94 206 LEU A N 1
ATOM 1577 C CA . LEU A 1 206 ? -15.286 -0.830 -8.014 1.00 96.94 206 LEU A CA 1
ATOM 1578 C C . LEU A 1 206 ? -14.842 -2.206 -8.520 1.00 96.94 206 LEU A C 1
ATOM 1580 O O . LEU A 1 206 ? -13.673 -2.375 -8.842 1.00 96.94 206 LEU A O 1
ATOM 1584 N N . SER A 1 207 ? -15.768 -3.159 -8.657 1.00 97.19 207 SER A N 1
ATOM 1585 C CA . SER A 1 207 ? -15.482 -4.494 -9.198 1.00 97.19 207 SER A CA 1
ATOM 1586 C C . SER A 1 207 ? -14.993 -4.421 -10.643 1.00 97.19 207 SER A C 1
ATOM 1588 O O . SER A 1 207 ? -13.963 -5.002 -10.977 1.00 97.19 207 SER A O 1
ATOM 1590 N N . CYS A 1 208 ? -15.701 -3.666 -11.490 1.00 97.25 208 CYS A N 1
ATOM 1591 C CA . CYS A 1 208 ? -15.325 -3.461 -12.887 1.00 97.25 208 CYS A CA 1
ATOM 1592 C C . CYS A 1 208 ? -13.958 -2.771 -12.993 1.00 97.25 208 CYS A C 1
ATOM 1594 O O . CYS A 1 208 ? -13.075 -3.256 -13.694 1.00 97.25 208 CYS A O 1
ATOM 1596 N N . CYS A 1 209 ? -13.746 -1.697 -12.226 1.00 96.88 209 CYS A N 1
ATOM 1597 C CA . CYS A 1 209 ? -12.471 -0.984 -12.186 1.00 96.88 209 CYS A CA 1
ATOM 1598 C C . CYS A 1 209 ? -11.313 -1.901 -11.757 1.00 96.88 209 CYS A C 1
ATOM 1600 O O . CYS A 1 209 ? -10.304 -1.984 -12.454 1.00 96.88 209 CYS A O 1
ATOM 1602 N N . SER A 1 210 ? -11.469 -2.655 -10.664 1.00 97.12 210 SER A N 1
ATOM 1603 C CA . SER A 1 210 ? -10.449 -3.598 -10.196 1.00 97.12 210 SER A CA 1
ATOM 1604 C C . SER A 1 210 ? -10.150 -4.700 -11.214 1.00 97.12 210 SER A C 1
ATOM 1606 O O . SER A 1 210 ? -8.984 -5.046 -11.396 1.00 97.12 210 SER A O 1
ATOM 1608 N N . LEU A 1 211 ? -11.168 -5.242 -11.896 1.00 96.94 211 LEU A N 1
ATOM 1609 C CA . LEU A 1 211 ? -10.982 -6.244 -12.952 1.00 96.94 211 LEU A CA 1
ATOM 1610 C C . LEU A 1 211 ? -10.229 -5.668 -14.152 1.00 96.94 211 LEU A C 1
ATOM 1612 O O . LEU A 1 211 ? -9.321 -6.319 -14.661 1.00 96.94 211 LEU A O 1
ATOM 1616 N N . LEU A 1 212 ? -10.552 -4.441 -14.570 1.00 95.88 212 LEU A N 1
ATOM 1617 C CA . LEU A 1 212 ? -9.831 -3.754 -15.641 1.00 95.88 212 LEU A CA 1
ATOM 1618 C C . LEU A 1 212 ? -8.360 -3.544 -15.271 1.00 95.88 212 LEU A C 1
ATOM 1620 O O . LEU A 1 212 ? -7.487 -3.896 -16.058 1.00 95.88 212 LEU A O 1
ATOM 1624 N N . ILE A 1 213 ? -8.060 -3.057 -14.061 1.00 95.44 213 ILE A N 1
ATOM 1625 C CA . ILE A 1 213 ? -6.669 -2.906 -13.598 1.00 95.44 213 ILE A CA 1
ATOM 1626 C C . ILE A 1 213 ? -5.959 -4.270 -13.573 1.00 95.44 213 ILE A C 1
ATOM 1628 O O . ILE A 1 213 ? -4.822 -4.379 -14.027 1.00 95.44 213 ILE A O 1
ATOM 1632 N N . ALA A 1 214 ? -6.621 -5.329 -13.097 1.00 94.88 214 ALA A N 1
ATOM 1633 C CA . ALA A 1 214 ? -6.044 -6.673 -13.066 1.00 94.88 214 ALA A CA 1
ATOM 1634 C C . ALA A 1 214 ? -5.729 -7.218 -14.470 1.00 94.88 214 ALA A C 1
ATOM 1636 O O . ALA A 1 214 ? -4.669 -7.811 -14.674 1.00 94.88 214 ALA A O 1
ATOM 1637 N N . LEU A 1 215 ? -6.621 -6.988 -15.439 1.00 93.50 215 LEU A N 1
ATOM 1638 C CA . LEU A 1 215 ? -6.405 -7.336 -16.844 1.00 93.50 215 LEU A CA 1
ATOM 1639 C C . LEU A 1 215 ? -5.221 -6.564 -17.433 1.00 93.50 215 LEU A C 1
ATOM 1641 O O . LEU A 1 215 ? -4.398 -7.157 -18.121 1.00 93.50 215 LEU A O 1
ATOM 1645 N N . LEU A 1 216 ? -5.090 -5.273 -17.120 1.00 92.06 216 LEU A N 1
ATOM 1646 C CA . LEU A 1 216 ? -3.977 -4.446 -17.594 1.00 92.06 216 LEU A CA 1
ATOM 1647 C C . LEU A 1 216 ? -2.628 -4.867 -17.000 1.00 92.06 216 LEU A C 1
ATOM 1649 O O . LEU A 1 216 ? -1.613 -4.800 -17.692 1.00 92.06 216 LEU A O 1
ATOM 1653 N N . LEU A 1 217 ? -2.598 -5.339 -15.750 1.00 90.06 217 LEU A N 1
ATOM 1654 C CA . LEU A 1 217 ? -1.381 -5.870 -15.125 1.00 90.06 217 LEU A CA 1
ATOM 1655 C C . LEU A 1 217 ? -0.929 -7.205 -15.735 1.00 90.06 217 LEU A C 1
ATOM 1657 O O . LEU A 1 217 ? 0.247 -7.552 -15.618 1.00 90.06 217 LEU A O 1
ATOM 1661 N N . LEU A 1 218 ? -1.848 -7.957 -16.357 1.00 88.06 218 LEU A N 1
ATOM 1662 C CA . LEU A 1 218 ? -1.635 -9.298 -16.922 1.00 88.06 218 LEU A CA 1
ATOM 1663 C C . LEU A 1 218 ? -1.027 -10.318 -15.941 1.00 88.06 218 LEU A C 1
ATOM 1665 O O . LEU A 1 218 ? -0.428 -11.313 -16.353 1.00 88.06 218 LEU A O 1
ATOM 1669 N N . THR A 1 219 ? -1.199 -10.125 -14.632 1.00 87.69 219 THR A N 1
ATOM 1670 C CA . THR A 1 219 ? -0.735 -11.095 -13.637 1.00 87.69 219 THR A CA 1
ATOM 1671 C C . THR A 1 219 ? -1.817 -12.122 -13.335 1.00 87.69 219 THR A C 1
ATOM 1673 O O . THR A 1 219 ? -2.961 -11.794 -13.016 1.00 87.69 219 THR A O 1
ATOM 1676 N N . LYS A 1 220 ? -1.441 -13.406 -13.371 1.00 89.38 220 LYS A N 1
ATOM 1677 C CA . LYS A 1 220 ? -2.345 -14.516 -13.017 1.00 89.38 220 LYS A CA 1
ATOM 1678 C C . LYS A 1 220 ? -2.912 -14.351 -11.604 1.00 89.38 220 LYS A C 1
ATOM 1680 O O . LYS A 1 220 ? -4.094 -14.585 -11.380 1.00 89.38 220 LYS A O 1
ATOM 1685 N N . THR A 1 221 ? -2.066 -13.918 -10.668 1.00 88.75 221 THR A N 1
ATOM 1686 C CA . THR A 1 221 ? -2.429 -13.688 -9.264 1.00 88.75 221 THR A CA 1
ATOM 1687 C C . THR A 1 221 ? -3.415 -12.533 -9.105 1.00 88.75 221 THR A C 1
ATOM 1689 O O . THR A 1 221 ? -4.395 -12.679 -8.377 1.00 88.75 221 THR A O 1
ATOM 1692 N N . GLY A 1 222 ? -3.193 -11.415 -9.804 1.00 91.19 222 GLY A N 1
ATOM 1693 C CA . GLY A 1 222 ? -4.086 -10.261 -9.778 1.00 91.19 222 GLY A CA 1
ATOM 1694 C C . GLY A 1 222 ? -5.452 -10.589 -10.373 1.00 91.19 222 GLY A C 1
ATOM 1695 O O . GLY A 1 222 ? -6.466 -10.388 -9.711 1.00 91.19 222 GLY A O 1
ATOM 1696 N N . LEU A 1 223 ? -5.485 -11.157 -11.583 1.00 94.19 223 LEU A N 1
ATOM 1697 C CA . LEU A 1 223 ? -6.735 -11.468 -12.280 1.00 94.19 223 LEU A CA 1
ATOM 1698 C C . LEU A 1 223 ? -7.585 -12.487 -11.516 1.00 94.19 223 LEU A C 1
ATOM 1700 O O . LEU A 1 223 ? -8.756 -12.228 -11.235 1.00 94.19 223 LEU A O 1
ATOM 1704 N N . PHE A 1 224 ? -6.990 -13.624 -11.145 1.00 95.88 224 PHE A N 1
ATOM 1705 C CA . PHE A 1 224 ? -7.708 -14.673 -10.426 1.00 95.88 224 PHE A CA 1
ATOM 1706 C C . PHE A 1 224 ? -8.169 -14.196 -9.046 1.00 95.88 224 PHE A C 1
ATOM 1708 O O . PHE A 1 224 ? -9.319 -14.415 -8.669 1.00 95.88 224 PHE A O 1
ATOM 1715 N N . GLY A 1 225 ? -7.303 -13.501 -8.303 1.00 96.50 225 GLY A N 1
ATOM 1716 C CA . GLY A 1 225 ? -7.639 -13.021 -6.968 1.00 96.50 225 GLY A CA 1
ATOM 1717 C C . GLY A 1 225 ? -8.729 -11.945 -6.976 1.00 96.50 225 GLY A C 1
ATOM 1718 O O . GLY A 1 225 ? -9.636 -12.009 -6.151 1.00 96.50 225 GLY A O 1
ATOM 1719 N N . VAL A 1 226 ? -8.702 -10.993 -7.918 1.00 97.38 226 VAL A N 1
ATOM 1720 C CA . VAL A 1 226 ? -9.765 -9.981 -8.042 1.00 97.38 226 VAL A CA 1
ATOM 1721 C C . VAL A 1 226 ? -11.091 -10.641 -8.409 1.00 97.38 226 VAL A C 1
ATOM 1723 O O . VAL A 1 226 ? -12.099 -10.345 -7.772 1.00 97.38 226 VAL A O 1
ATOM 1726 N N . LEU A 1 227 ? -11.099 -11.563 -9.376 1.00 97.31 227 LEU A N 1
ATOM 1727 C CA . LEU A 1 227 ? -12.310 -12.289 -9.765 1.00 97.31 227 LEU A CA 1
ATOM 1728 C C . LEU A 1 227 ? -12.908 -13.049 -8.576 1.00 97.31 227 LEU A C 1
ATOM 1730 O O . LEU A 1 227 ? -14.106 -12.951 -8.313 1.00 97.31 227 LEU A O 1
ATOM 1734 N N . LEU A 1 228 ? -12.065 -13.742 -7.812 1.00 97.25 228 LEU A N 1
ATOM 1735 C CA . LEU A 1 228 ? -12.477 -14.453 -6.608 1.00 97.25 228 LEU A CA 1
ATOM 1736 C C . LEU A 1 228 ? -13.069 -13.494 -5.564 1.00 97.25 228 LEU A C 1
ATOM 1738 O O . LEU A 1 228 ? -14.124 -13.788 -5.009 1.00 97.25 228 LEU A O 1
ATOM 1742 N N . LEU A 1 229 ? -12.460 -12.328 -5.326 1.00 97.44 229 LEU A N 1
ATOM 1743 C CA . LEU A 1 229 ? -12.985 -11.328 -4.385 1.00 97.44 229 LEU A CA 1
ATOM 1744 C C . LEU A 1 229 ? -14.338 -10.748 -4.828 1.00 97.44 229 LEU A C 1
ATOM 1746 O O . LEU A 1 229 ? -15.226 -10.573 -3.992 1.00 97.44 229 LEU A O 1
ATOM 1750 N N . VAL A 1 230 ? -14.518 -10.485 -6.125 1.00 96.94 230 VAL A N 1
ATOM 1751 C CA . VAL A 1 230 ? -15.794 -10.013 -6.691 1.00 96.94 230 VAL A CA 1
ATOM 1752 C C . VAL A 1 230 ? -16.904 -11.056 -6.502 1.00 96.94 230 VAL A C 1
ATOM 1754 O O . VAL A 1 230 ? -18.044 -10.710 -6.219 1.00 96.94 230 VAL A O 1
ATOM 1757 N N . VAL A 1 231 ? -16.600 -12.348 -6.588 1.00 95.81 231 VAL A N 1
ATOM 1758 C CA . VAL A 1 231 ? -17.618 -13.390 -6.369 1.00 95.81 231 VAL A CA 1
ATOM 1759 C C . VAL A 1 231 ? -17.855 -13.656 -4.879 1.00 95.81 231 VAL A C 1
ATOM 1761 O O . VAL A 1 231 ? -19.000 -13.776 -4.444 1.00 95.81 231 VAL A O 1
ATOM 1764 N N . LEU A 1 232 ? -16.792 -13.743 -4.075 1.00 95.88 232 LEU A N 1
ATOM 1765 C CA . LEU A 1 232 ? -16.894 -14.188 -2.685 1.00 95.88 232 LEU A CA 1
ATOM 1766 C C . LEU A 1 232 ? -17.379 -13.112 -1.718 1.00 95.88 232 LEU A C 1
ATOM 1768 O O . LEU A 1 232 ? -18.072 -13.456 -0.767 1.00 95.88 232 LEU A O 1
ATOM 1772 N N . ILE A 1 233 ? -17.054 -11.830 -1.910 1.00 95.12 233 ILE A N 1
ATOM 1773 C CA . ILE A 1 233 ? -17.459 -10.785 -0.950 1.00 95.12 233 ILE A CA 1
ATOM 1774 C C . ILE A 1 233 ? -18.986 -10.725 -0.765 1.00 95.12 233 ILE A C 1
ATOM 1776 O O . ILE A 1 233 ? -19.433 -10.741 0.382 1.00 95.12 233 ILE A O 1
ATOM 1780 N N . PRO A 1 234 ? -19.808 -10.731 -1.831 1.00 92.62 234 PRO A N 1
ATOM 1781 C CA . PRO A 1 234 ? -21.259 -10.792 -1.705 1.00 92.62 234 PRO A CA 1
ATOM 1782 C C . PRO A 1 234 ? -21.755 -11.990 -0.903 1.00 92.62 234 PRO A C 1
ATOM 1784 O O . PRO A 1 234 ? -22.695 -11.830 -0.132 1.00 92.62 234 PRO A O 1
ATOM 1787 N N . LEU A 1 235 ? -21.131 -13.162 -1.080 1.00 90.62 235 LEU A N 1
ATOM 1788 C CA . LEU A 1 235 ? -21.483 -14.410 -0.395 1.00 90.62 235 LEU A CA 1
ATOM 1789 C C . LEU A 1 235 ? -21.091 -14.361 1.086 1.00 90.62 235 LEU A C 1
ATOM 1791 O O . LEU A 1 235 ? -21.913 -14.631 1.958 1.00 90.62 235 LEU A O 1
ATOM 1795 N N . LEU A 1 236 ? -19.850 -13.965 1.377 1.00 90.44 236 LEU A N 1
ATOM 1796 C CA . LEU A 1 236 ? -19.304 -13.890 2.734 1.00 90.44 236 LEU A CA 1
ATOM 1797 C C . LEU A 1 236 ? -20.000 -12.828 3.592 1.00 90.44 236 LEU A C 1
ATOM 1799 O O . LEU A 1 236 ? -20.051 -12.965 4.810 1.00 90.44 236 LEU A O 1
ATOM 1803 N N . MET A 1 237 ? -20.532 -11.776 2.967 1.00 89.12 237 MET A N 1
ATOM 1804 C CA . MET A 1 237 ? -21.223 -10.687 3.659 1.00 89.12 237 MET A CA 1
ATOM 1805 C C . MET A 1 237 ? -22.751 -10.844 3.690 1.00 89.12 237 MET A C 1
ATOM 1807 O O . MET A 1 237 ? -23.444 -9.891 4.048 1.00 89.12 237 MET A O 1
ATOM 1811 N N . GLN A 1 238 ? -23.300 -12.004 3.309 1.00 84.81 238 GLN A N 1
ATOM 1812 C CA . GLN A 1 238 ? -24.718 -12.296 3.538 1.00 84.81 238 GLN A CA 1
ATOM 1813 C C . GLN A 1 238 ? -25.020 -12.441 5.033 1.00 84.81 238 GLN A C 1
ATOM 1815 O O . GLN A 1 238 ? -24.207 -12.944 5.810 1.00 84.81 238 GLN A O 1
ATOM 1820 N N . ASN A 1 239 ? -26.229 -12.047 5.432 1.00 77.19 239 ASN A N 1
ATOM 1821 C CA . ASN A 1 239 ? -26.699 -12.227 6.804 1.00 77.19 239 ASN A CA 1
ATOM 1822 C C . ASN A 1 239 ? -26.890 -13.719 7.125 1.00 77.19 239 ASN A C 1
ATOM 1824 O O . ASN A 1 239 ? -27.242 -14.506 6.251 1.00 77.19 239 ASN A O 1
ATOM 1828 N N . GLY A 1 240 ? -26.745 -14.116 8.394 1.00 73.12 240 GLY A N 1
ATOM 1829 C CA . GLY A 1 240 ? -26.909 -15.518 8.809 1.00 73.12 240 GLY A CA 1
ATOM 1830 C C . GLY A 1 240 ? -28.261 -16.137 8.418 1.00 73.12 240 GLY A C 1
ATOM 1831 O O . GLY A 1 240 ? -28.317 -17.318 8.092 1.00 73.12 240 GLY A O 1
ATOM 1832 N N . SER A 1 241 ? -29.333 -15.337 8.367 1.00 73.12 241 SER A N 1
ATOM 1833 C CA . SER A 1 241 ? -30.665 -15.774 7.922 1.00 73.12 241 SER A CA 1
ATOM 1834 C C . SER A 1 241 ? -30.707 -16.247 6.467 1.00 73.12 241 SER A C 1
ATOM 1836 O O . SER A 1 241 ? -31.480 -17.148 6.161 1.00 73.12 241 SER A O 1
ATOM 1838 N N . PHE A 1 242 ? -29.864 -15.692 5.590 1.00 78.81 242 PHE A N 1
ATOM 1839 C CA . PHE A 1 242 ? -29.729 -16.148 4.206 1.00 78.81 242 PHE A CA 1
ATOM 1840 C C . PHE A 1 242 ? -29.265 -17.606 4.161 1.00 78.81 242 PHE A C 1
ATOM 1842 O O . PHE A 1 242 ? -29.830 -18.412 3.436 1.00 78.81 242 PHE A O 1
ATOM 1849 N N . TRP A 1 243 ? -28.283 -17.968 4.988 1.00 76.44 243 TRP A N 1
ATOM 1850 C CA . TRP A 1 243 ? -27.727 -19.322 5.015 1.00 76.44 243 TRP A CA 1
ATOM 1851 C C . TRP A 1 243 ? -28.659 -20.346 5.666 1.00 76.44 243 TRP A C 1
ATOM 1853 O O . TRP A 1 243 ? -28.663 -21.505 5.261 1.00 76.44 243 TRP A O 1
ATOM 1863 N N . TYR A 1 244 ? -29.482 -19.929 6.633 1.00 74.44 244 TYR A N 1
ATOM 1864 C CA . TYR A 1 244 ? -30.478 -20.809 7.253 1.00 74.44 244 TYR A CA 1
ATOM 1865 C C . TYR A 1 244 ? -31.577 -21.270 6.289 1.00 74.44 244 TYR A C 1
ATOM 1867 O O . TYR A 1 244 ? -32.158 -22.320 6.521 1.00 74.44 244 TYR A O 1
ATOM 1875 N N . GLN A 1 245 ? -31.849 -20.531 5.210 1.00 74.12 245 GLN A N 1
ATOM 1876 C CA . GLN A 1 245 ? -32.856 -20.916 4.212 1.00 74.12 245 GLN A CA 1
ATOM 1877 C C . GLN A 1 245 ? -32.405 -22.058 3.284 1.00 74.12 245 GLN A C 1
ATOM 1879 O O . GLN A 1 245 ? -33.234 -22.610 2.568 1.00 74.12 245 GLN A O 1
ATOM 1884 N N . TYR A 1 246 ? -31.116 -22.412 3.296 1.00 69.38 246 TYR A N 1
ATOM 1885 C CA . TYR A 1 246 ? -30.524 -23.445 2.435 1.00 69.38 246 TYR A CA 1
ATOM 1886 C C . TYR A 1 246 ? -29.893 -24.607 3.226 1.00 69.38 246 TYR A C 1
ATOM 1888 O O . TYR A 1 246 ? -29.125 -25.385 2.658 1.00 69.38 246 TYR A O 1
ATOM 1896 N N . ARG A 1 247 ? -30.181 -24.707 4.531 1.00 57.94 247 ARG A N 1
ATOM 1897 C CA . ARG A 1 247 ? -29.897 -25.883 5.369 1.00 57.94 247 ARG A CA 1
ATOM 1898 C C . ARG A 1 247 ? -31.137 -26.755 5.468 1.00 57.94 247 ARG A C 1
ATOM 1900 O O . ARG A 1 247 ? -30.949 -27.988 5.459 1.00 57.94 247 ARG A O 1
#

pLDDT: mean 89.28, std 11.34, range [33.5, 97.81]

Foldseek 3Di:
DDDPDPQDPLLVVLLVVLLVLLQCLLVQLLVQLLCCVVVVDRPCSSVVSLVSNLVSLLSNCCPPPVVVSVVLVVQLCVQCVVVVVCCVVDDVVVSVVSSVVSCVVSVVVSVVVSLVVCCVNPVPSSVVSVVSSLVSLVVSLLVQVVCQVVVAADALDAADPPDPPRGAAGPGSRPHLVVSLVSLLVSLLVQLLVDLVPDVVSNVVSLVSQCVNLVRSVDPSNNVSSVCSNVCSNVVPDDPVVVVVVD